Protein AF-A0A7X5R130-F1 (afdb_monomer)

Nearest PDB structures (foldseek):
  6rwe-assembly1_M  TM=1.249E-01  e=2.675E+00  Saccharomyces cerevisiae
  7akk-assembly1_A  TM=1.493E-01  e=5.645E+00  Homo sapiens

Solvent-accessible surface area (backbone atoms only — not comparable to full-atom values): 15366 Å² total; per-residue (Å²): 139,82,87,78,76,82,72,80,80,70,74,75,81,74,79,82,76,80,77,74,44,81,42,83,52,61,77,43,78,38,58,62,88,50,81,68,47,78,49,80,42,75,58,87,45,56,28,32,44,27,39,36,43,40,40,73,78,82,76,80,79,78,80,72,86,48,84,88,71,59,79,87,71,72,93,64,84,78,82,74,92,80,86,84,62,70,86,80,42,87,63,47,64,62,58,53,68,67,64,63,63,98,78,74,86,81,61,73,87,75,43,87,62,48,69,58,55,52,54,66,68,51,61,92,76,76,86,80,58,68,88,76,42,85,60,52,67,59,53,52,55,50,52,57,49,57,62,43,50,70,42,56,82,49,86,41,81,66,52,102,80,69,58,78,67,84,90,70,91,75,83,69,81,55,69,69,59,52,54,60,64,65,77,52,56,77,72,57,58,66,60,46,50,43,80,42,82,78,48,76,58,100,54,32,43,36,38,39,47,22,33,56,86,78,66,46,66,52,81,96,47,79,45,78,46,73,58,79,78,78,130

Secondary structure (DSSP, 8-state):
----------PPPPPPPPPPEEEEEEEEEEPTTPPPEEEEES-TTEEEEEEEEEPPPPPPPP----GGG-----S--PPPP----GGGSTTHHHHHHTSS-SS----GGGSTTHHHHHHHHS-SS----GGGSTTHHHHHHHHHHHHHHHTTTTT-PPPTT-------------HHHHHHHHSS-HHHHHHHEEEEEEEE-SSEEEEEEEETTT-PEEEEEEEEEE-----

Radius of gyration: 82.05 Å; Cα contacts (8 Å, |Δi|>4): 179; chains: 1; bounding box: 132×52×232 Å

Foldseek 3Di:
DDDDDPPPCPDDDDDDDDAADEAEDAEAEAEEPDDKDWDWDDDPNYIYIYIYHYDYDDDDDDDDQDPVNDPDDDPDPPDDDDDDDCVVDPCSVVVVPPPDDPDDDDDPVVDPCSVVVVVVVPPPDDDDDVVNVPCPVVVVVVVVVVVCVVVVVQVFDADPVRDGDHDDDDPDPDPVVVVVVVVDDPVVVVQQWDKDFDDDDPFWTWIFIAGNVPRHTDPPGIDIDGDPPDD

Sequence (231 aa):
MQKEFLVNIKGDKGDKGDANTLRIGAVVTGETGTPASAVISGTAPDQTLSLTLPRGEKGETGAGQKWEEIENLPATFPPLTHTHTVAQVTGLDAALTGKAPAVHSHALSQVNGLDAALAEKAQSIHSHETSQVAGLDAALVALESRQKVWGGLVGGQSDTQGLFTVSHSLKVTPKWVQTALKSQSNETKNQLFRLLVWGQTSTGVTLRLYNTVDGTPVQNNWVEFYLTVGA

Organism: NCBI:txid1640652

pLDDT: mean 70.29, std 19.09, range [34.31, 96.0]

Structure (m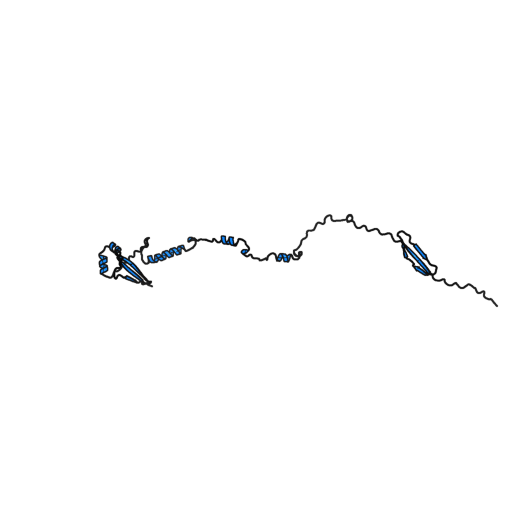mCIF, N/CA/C/O backbone):
data_AF-A0A7X5R130-F1
#
_entry.id   AF-A0A7X5R130-F1
#
loop_
_atom_site.group_PDB
_atom_site.id
_atom_site.type_symbol
_atom_site.label_atom_id
_atom_site.label_alt_id
_atom_site.label_comp_id
_atom_site.label_asym_id
_atom_site.label_entity_id
_atom_site.label_seq_id
_atom_site.pdbx_PDB_ins_code
_atom_site.Cartn_x
_atom_site.Cartn_y
_atom_site.Cartn_z
_atom_site.occupancy
_atom_site.B_iso_or_equiv
_atom_site.auth_seq_id
_atom_site.auth_comp_id
_atom_site.auth_asym_id
_atom_site.auth_atom_id
_atom_site.pdbx_PDB_model_num
ATOM 1 N N . MET A 1 1 ? -54.317 -33.024 139.423 1.00 53.22 1 MET A N 1
ATOM 2 C CA . MET A 1 1 ? -54.037 -33.525 138.058 1.00 53.22 1 MET A CA 1
ATOM 3 C C . MET A 1 1 ? -55.407 -33.781 137.451 1.00 53.22 1 MET A C 1
ATOM 5 O O . MET A 1 1 ? -56.155 -34.507 138.076 1.00 53.22 1 MET A O 1
ATOM 9 N N . GLN A 1 2 ? -55.872 -33.108 136.404 1.00 48.25 2 GLN A N 1
ATOM 10 C CA . GLN A 1 2 ? -55.306 -33.154 135.061 1.00 48.25 2 GLN A CA 1
ATOM 11 C C . GLN A 1 2 ? -55.599 -31.845 134.304 1.00 48.25 2 GLN A C 1
ATOM 13 O O . GLN A 1 2 ? -56.724 -31.356 134.311 1.00 48.25 2 GLN A O 1
ATOM 18 N N . LYS A 1 3 ? -54.567 -31.269 133.680 1.00 54.00 3 LYS A N 1
ATOM 19 C CA . LYS A 1 3 ? -54.712 -30.274 132.613 1.00 54.00 3 LYS A CA 1
ATOM 20 C C . LYS A 1 3 ? -54.801 -31.074 131.318 1.00 54.00 3 LYS A C 1
ATOM 22 O O . LYS A 1 3 ? -53.761 -31.466 130.796 1.00 54.00 3 LYS A O 1
ATOM 27 N N . GLU A 1 4 ? -56.005 -31.369 130.847 1.00 59.03 4 GLU A N 1
ATOM 28 C CA . GLU A 1 4 ? -56.160 -31.899 129.496 1.00 59.03 4 GLU A CA 1
ATOM 29 C C . GLU A 1 4 ? -56.121 -30.749 128.496 1.00 59.03 4 GLU A C 1
ATOM 31 O O . GLU A 1 4 ? -56.783 -29.718 128.627 1.00 59.03 4 GLU A O 1
ATOM 36 N N . PHE A 1 5 ? -55.219 -30.927 127.545 1.00 58.53 5 PHE A N 1
ATOM 37 C CA . PHE A 1 5 ? -54.887 -30.023 126.470 1.00 58.53 5 PHE A CA 1
ATOM 38 C C . PHE A 1 5 ? -56.123 -29.765 125.602 1.00 58.53 5 PHE A C 1
ATOM 40 O O . PHE A 1 5 ? -56.589 -30.665 124.906 1.00 58.53 5 PHE A O 1
ATOM 47 N N . LEU A 1 6 ? -56.594 -28.517 125.546 1.00 63.84 6 LEU A N 1
ATOM 48 C CA . LEU A 1 6 ? -57.298 -28.044 124.356 1.00 63.84 6 LEU A CA 1
ATOM 49 C C . LEU A 1 6 ? -56.255 -27.992 123.242 1.00 63.84 6 LEU A C 1
ATOM 51 O O . LEU A 1 6 ? -55.520 -27.015 123.095 1.00 63.84 6 LEU A O 1
ATOM 55 N N . VAL A 1 7 ? -56.125 -29.109 122.527 1.00 65.00 7 VAL A N 1
ATOM 56 C CA . VAL A 1 7 ? -55.310 -29.195 121.323 1.00 65.00 7 VAL A CA 1
ATOM 57 C C . VAL A 1 7 ? -55.790 -28.091 120.394 1.00 65.00 7 VAL A C 1
ATOM 59 O O . VAL A 1 7 ? -56.961 -28.011 120.028 1.00 65.00 7 VAL A O 1
ATOM 62 N N . ASN A 1 8 ? -54.862 -27.200 120.075 1.00 62.72 8 ASN A N 1
ATOM 63 C CA . ASN A 1 8 ? -55.013 -26.104 119.143 1.00 62.72 8 ASN A CA 1
ATOM 64 C C . ASN A 1 8 ? -55.299 -26.694 117.749 1.00 62.72 8 ASN A C 1
ATOM 66 O O . ASN A 1 8 ? -54.374 -26.896 116.968 1.00 62.72 8 ASN A O 1
ATOM 70 N N . ILE A 1 9 ? -56.562 -27.027 117.462 1.00 67.31 9 ILE A N 1
ATOM 71 C CA . ILE A 1 9 ? -57.035 -27.630 116.202 1.00 67.31 9 ILE A CA 1
ATOM 72 C C . ILE A 1 9 ? -57.061 -26.603 115.066 1.00 67.31 9 ILE A C 1
ATOM 74 O O . ILE A 1 9 ? -58.065 -26.393 114.388 1.00 67.31 9 ILE A O 1
ATOM 78 N N . LYS A 1 10 ? -55.929 -25.934 114.849 1.00 76.88 10 LYS A N 1
ATOM 79 C CA . LYS A 1 10 ? -55.702 -25.231 113.598 1.00 76.88 10 LYS A CA 1
ATOM 80 C C . LYS A 1 10 ? -55.575 -26.307 112.526 1.00 76.88 10 LYS A C 1
ATOM 82 O O . LYS A 1 10 ? -54.640 -27.098 112.584 1.00 76.88 10 LYS A O 1
ATOM 87 N N . GLY A 1 11 ? -56.534 -26.344 111.601 1.00 76.56 11 GLY A N 1
ATOM 88 C CA . GLY A 1 11 ? -56.471 -27.244 110.454 1.00 76.56 11 GLY A CA 1
ATOM 89 C C . GLY A 1 11 ? -55.127 -27.105 109.746 1.00 76.56 11 GLY A C 1
ATOM 90 O O . GLY A 1 11 ? -54.572 -25.998 109.683 1.00 76.56 11 GLY A O 1
ATOM 91 N N . ASP A 1 12 ? -54.601 -28.227 109.260 1.00 81.81 12 ASP A N 1
ATOM 92 C CA . ASP A 1 12 ? -53.355 -28.240 108.508 1.00 81.81 12 ASP A CA 1
ATOM 93 C C . ASP A 1 12 ? -53.427 -27.223 107.367 1.00 81.81 12 ASP A C 1
ATOM 95 O O . ASP A 1 12 ? -54.491 -26.930 106.808 1.00 81.81 12 ASP A O 1
ATOM 99 N N . LYS A 1 13 ? -52.284 -26.617 107.044 1.00 82.75 13 LYS A N 1
ATOM 100 C CA . LYS A 1 13 ? -52.208 -25.718 105.895 1.00 82.75 13 LYS A CA 1
ATOM 101 C C . LYS A 1 13 ? -52.665 -26.508 104.664 1.0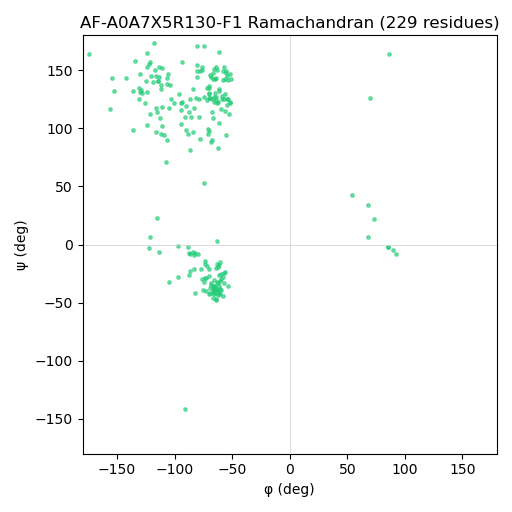0 82.75 13 LYS A C 1
ATOM 103 O O . LYS A 1 13 ? -52.088 -27.551 104.386 1.00 82.75 13 LYS A O 1
ATOM 108 N N . GLY A 1 14 ? -53.663 -25.990 103.944 1.00 81.00 14 GLY A N 1
ATOM 109 C C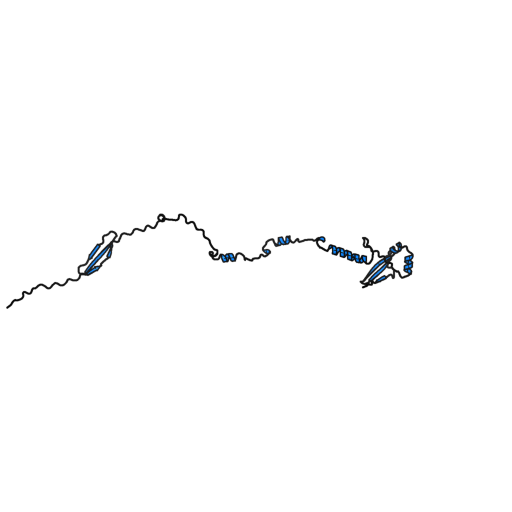A . GLY A 1 14 ? -54.137 -26.619 102.712 1.00 81.00 14 GLY A CA 1
ATOM 110 C C . GLY A 1 14 ? -53.004 -26.831 101.707 1.00 81.00 14 GLY A C 1
ATOM 111 O O . GLY A 1 14 ? -52.040 -26.051 101.680 1.00 81.00 14 GLY A O 1
ATOM 112 N N . ASP A 1 15 ? -53.140 -27.881 100.898 1.00 82.94 15 ASP A N 1
ATOM 113 C CA . ASP A 1 15 ? -52.163 -28.231 99.874 1.00 82.94 15 ASP A CA 1
ATOM 114 C C . ASP A 1 15 ? -51.899 -27.045 98.942 1.00 82.94 15 ASP A C 1
ATOM 116 O O . ASP A 1 15 ? -52.773 -26.224 98.639 1.00 82.94 15 ASP A O 1
ATOM 120 N N . LYS A 1 16 ? -50.649 -26.927 98.496 1.00 83.25 16 LYS A N 1
ATOM 121 C CA . LYS A 1 16 ? -50.283 -25.929 97.495 1.00 83.25 16 LYS A CA 1
ATOM 122 C C . LYS A 1 16 ? -51.045 -26.259 96.207 1.00 83.25 16 LYS A C 1
ATOM 124 O O . LYS A 1 16 ? -50.866 -27.347 95.676 1.00 83.25 16 LYS A O 1
ATOM 129 N N . GLY A 1 17 ? -51.845 -25.314 95.709 1.00 79.31 17 GLY A N 1
ATOM 130 C CA . GLY A 1 17 ? -52.533 -25.470 94.425 1.00 79.31 17 GLY A CA 1
ATOM 131 C C . GLY A 1 17 ? -51.563 -25.733 93.269 1.00 79.31 17 GLY A C 1
ATOM 132 O O . GLY A 1 17 ? -50.399 -25.313 93.323 1.00 79.31 17 GLY A O 1
ATOM 133 N N . ASP A 1 18 ? -52.061 -26.418 92.238 1.00 83.56 18 ASP A N 1
ATOM 134 C CA . ASP A 1 18 ? -51.281 -26.814 91.065 1.00 83.56 18 ASP A CA 1
ATOM 135 C C . ASP A 1 18 ? -50.610 -25.614 90.381 1.00 83.56 18 ASP A C 1
ATOM 137 O O . ASP A 1 18 ? -51.121 -24.489 90.371 1.00 83.56 18 ASP A O 1
ATOM 141 N N . ALA A 1 19 ? -49.431 -25.847 89.802 1.00 86.44 19 ALA A N 1
ATOM 142 C CA . ALA A 1 19 ? -48.702 -24.811 89.081 1.00 86.44 19 ALA A CA 1
ATOM 143 C C . ALA A 1 19 ? -49.417 -24.460 87.766 1.00 86.44 19 ALA A C 1
ATOM 145 O O . ALA A 1 19 ? -49.714 -25.343 86.967 1.00 86.44 19 ALA A O 1
ATOM 146 N N . ASN A 1 20 ? -49.645 -23.167 87.519 1.00 87.69 20 ASN A N 1
ATOM 147 C CA . ASN A 1 20 ? -50.191 -22.705 86.244 1.00 87.69 20 ASN A CA 1
ATOM 148 C C . ASN A 1 20 ? -49.134 -22.821 85.131 1.00 87.69 20 ASN A C 1
ATOM 150 O O . ASN A 1 20 ? -47.989 -22.396 85.298 1.00 87.69 20 ASN A O 1
ATOM 154 N N . THR A 1 21 ? -49.544 -23.346 83.985 1.00 90.06 21 THR A N 1
ATOM 155 C CA . THR A 1 21 ? -48.769 -23.547 82.765 1.00 90.06 21 THR A CA 1
ATOM 156 C C . THR A 1 21 ? -49.365 -22.673 81.665 1.00 90.06 21 THR A C 1
ATOM 158 O O . THR A 1 21 ? -50.487 -22.892 81.213 1.00 90.06 21 THR A O 1
ATOM 161 N N . LEU A 1 22 ? -48.600 -21.680 81.206 1.00 93.06 22 LEU A N 1
ATOM 162 C CA . LEU A 1 22 ? -48.981 -20.827 80.081 1.00 93.06 22 LEU A CA 1
ATOM 163 C C . LEU A 1 22 ? -48.212 -21.245 78.826 1.00 93.06 22 LEU A C 1
ATOM 165 O O . LEU A 1 22 ? -46.981 -21.277 78.823 1.00 93.06 22 LEU A O 1
ATOM 169 N N . ARG A 1 23 ? -48.937 -21.542 77.750 1.00 93.94 23 ARG A N 1
ATOM 170 C CA . ARG A 1 23 ? -48.375 -21.893 76.440 1.00 93.94 23 ARG A CA 1
ATOM 171 C C . ARG A 1 23 ? -48.645 -20.789 75.427 1.00 93.94 23 ARG A C 1
ATOM 173 O O . ARG A 1 23 ? -49.639 -20.071 75.524 1.00 93.94 23 ARG A O 1
ATOM 180 N N . ILE A 1 24 ? -47.765 -20.669 74.438 1.00 95.12 24 ILE A N 1
ATOM 181 C CA . ILE A 1 24 ? -48.008 -19.802 73.284 1.00 95.12 24 ILE A CA 1
ATOM 182 C C . ILE A 1 24 ? -48.957 -20.520 72.326 1.00 95.12 24 ILE A C 1
ATOM 184 O O . ILE A 1 24 ? -48.713 -21.662 71.939 1.00 95.12 24 ILE A O 1
ATOM 188 N N . GLY A 1 25 ? -50.054 -19.843 71.996 1.00 92.81 25 GLY A N 1
ATOM 189 C CA . GLY A 1 25 ? -51.026 -20.253 70.993 1.00 92.81 25 GLY A CA 1
ATOM 190 C C . GLY A 1 25 ? -50.680 -19.700 69.616 1.00 92.81 25 GLY A C 1
ATOM 191 O O . GLY A 1 25 ? -49.516 -19.622 69.228 1.00 92.81 25 GLY A O 1
ATOM 192 N N . ALA A 1 26 ? -51.701 -19.299 68.863 1.00 92.75 26 ALA A N 1
ATOM 193 C CA . ALA A 1 26 ? -51.492 -18.725 67.542 1.00 92.75 26 ALA A CA 1
ATOM 194 C C . ALA A 1 26 ? -50.843 -17.335 67.644 1.00 92.75 26 ALA A C 1
ATOM 196 O O . ALA A 1 26 ? -51.276 -16.494 68.436 1.00 92.75 26 ALA A O 1
ATOM 197 N N . VAL A 1 27 ? -49.835 -17.092 66.806 1.00 94.75 27 VAL A N 1
ATOM 198 C CA . VAL A 1 27 ? -49.287 -15.757 66.550 1.00 94.75 27 VAL A CA 1
ATOM 199 C C . VAL A 1 27 ? -49.621 -15.403 65.110 1.00 94.75 27 VAL A C 1
ATOM 201 O O . VAL A 1 27 ? -49.088 -16.004 64.179 1.00 94.75 27 VAL A O 1
ATOM 204 N N . VAL A 1 28 ? -50.548 -14.465 64.932 1.00 95.25 28 VAL A N 1
ATOM 205 C CA . VAL A 1 28 ? -51.096 -14.101 63.621 1.00 95.25 28 VAL A CA 1
ATOM 206 C C . VAL A 1 28 ? -50.707 -12.670 63.276 1.00 95.25 28 VAL A C 1
ATOM 208 O O . VAL A 1 28 ? -50.715 -11.788 64.133 1.00 95.25 28 VAL A O 1
ATOM 211 N N . THR A 1 29 ? -50.373 -12.420 62.011 1.00 93.56 29 THR A N 1
ATOM 212 C CA . THR A 1 29 ? -50.165 -11.057 61.517 1.00 93.56 29 THR A CA 1
ATOM 213 C C . THR A 1 29 ? -51.506 -10.427 61.138 1.00 93.56 29 THR A C 1
ATOM 215 O O . THR A 1 29 ? -52.181 -10.923 60.239 1.00 93.56 29 THR A O 1
ATOM 218 N N . GLY A 1 30 ? -51.882 -9.345 61.819 1.00 90.19 30 GLY A N 1
ATOM 219 C CA . GLY A 1 30 ? -53.071 -8.545 61.529 1.00 90.19 30 GLY A CA 1
ATOM 220 C C . GLY A 1 30 ? -52.866 -7.559 60.378 1.00 90.19 30 GLY A C 1
ATOM 221 O O . GLY A 1 30 ? -51.746 -7.335 59.907 1.00 90.19 30 GLY A O 1
ATOM 222 N N . GLU A 1 31 ? -53.962 -6.945 59.935 1.00 90.88 31 GLU A N 1
ATOM 223 C CA . GLU A 1 31 ? -53.932 -5.891 58.920 1.00 90.88 31 GLU A CA 1
ATOM 224 C C . GLU A 1 31 ? -53.178 -4.651 59.415 1.00 90.88 31 GLU A C 1
ATOM 226 O O . GLU A 1 31 ? -53.106 -4.368 60.617 1.00 90.88 31 GLU A O 1
ATOM 231 N N . THR A 1 32 ? -52.616 -3.900 58.471 1.00 90.88 32 THR A N 1
ATOM 232 C CA . THR A 1 32 ? -51.921 -2.644 58.753 1.00 90.88 32 THR A CA 1
ATOM 233 C C . THR A 1 32 ? -52.879 -1.634 59.386 1.00 90.88 32 THR A C 1
ATOM 235 O O . THR A 1 32 ? -54.001 -1.462 58.921 1.00 90.88 32 THR A O 1
ATOM 238 N N . GLY A 1 33 ? -52.435 -0.969 60.455 1.00 85.94 33 GLY A N 1
ATOM 239 C CA . GLY A 1 33 ? -53.218 0.056 61.158 1.00 85.94 33 GLY A CA 1
ATOM 240 C C . GLY A 1 33 ? -54.192 -0.474 62.219 1.00 85.94 33 GLY A C 1
ATOM 241 O O . GLY A 1 33 ? -54.819 0.322 62.914 1.00 85.94 33 GLY A O 1
ATOM 242 N N . THR A 1 34 ? -54.304 -1.793 62.397 1.00 92.31 34 THR A N 1
ATOM 243 C CA . THR A 1 34 ? -55.076 -2.382 63.507 1.00 92.31 34 THR A CA 1
ATOM 244 C C . THR A 1 34 ? -54.269 -2.388 64.817 1.00 92.31 34 THR A C 1
ATOM 246 O O . THR A 1 34 ? -53.041 -2.474 64.774 1.00 92.31 34 THR A O 1
ATOM 249 N N . PRO A 1 35 ? -54.900 -2.280 66.003 1.00 91.69 35 PRO A N 1
ATOM 250 C CA . PRO A 1 35 ? -54.186 -2.422 67.270 1.00 91.69 35 PRO A CA 1
ATOM 251 C C . PRO A 1 35 ? -53.732 -3.872 67.487 1.00 91.69 35 PRO A C 1
ATOM 253 O O . PRO A 1 35 ? -54.436 -4.819 67.139 1.00 91.69 35 PRO A O 1
ATOM 256 N N . ALA A 1 36 ? -52.572 -4.052 68.120 1.00 94.44 36 ALA A N 1
ATOM 257 C CA . ALA A 1 36 ? -52.142 -5.371 68.572 1.00 94.44 36 ALA A CA 1
ATOM 258 C C . ALA A 1 36 ? -53.089 -5.909 69.658 1.00 94.44 36 ALA A C 1
ATOM 260 O O . ALA A 1 36 ? -53.534 -5.158 70.527 1.00 94.44 36 ALA A O 1
ATOM 261 N N . SER A 1 37 ? -53.366 -7.215 69.638 1.00 94.12 37 SER A N 1
ATOM 262 C CA . SER A 1 37 ? -54.241 -7.864 70.622 1.00 94.12 37 SER A CA 1
ATOM 263 C C . SER A 1 37 ? -53.608 -9.113 71.220 1.00 94.12 37 SER A C 1
ATOM 265 O O . SER A 1 37 ? -52.924 -9.863 70.523 1.00 94.12 37 SER A O 1
ATOM 267 N N . ALA A 1 38 ? -53.906 -9.374 72.491 1.00 95.12 38 ALA A N 1
ATOM 268 C CA . ALA A 1 38 ? -53.503 -10.573 73.211 1.00 95.12 38 ALA A CA 1
ATOM 269 C C . ALA A 1 38 ? -54.724 -11.194 73.900 1.00 95.12 38 ALA A C 1
ATOM 271 O O . ALA A 1 38 ? -55.476 -10.491 74.575 1.00 95.12 38 ALA A O 1
ATOM 272 N N . VAL A 1 39 ? -54.923 -12.502 73.733 1.00 94.56 39 VAL A N 1
ATOM 273 C CA . VAL A 1 39 ? -56.055 -13.240 74.311 1.00 94.56 39 VAL A CA 1
ATOM 274 C C . VAL A 1 39 ? -55.540 -14.485 75.017 1.00 94.56 39 VAL A C 1
ATOM 276 O O . VAL A 1 39 ? -54.854 -15.308 74.412 1.00 94.56 39 VAL A O 1
ATOM 279 N N . ILE A 1 40 ? -55.891 -14.633 76.294 1.00 92.94 40 ILE A N 1
ATOM 280 C CA . ILE A 1 40 ? -55.646 -15.856 77.062 1.00 92.94 40 ILE A CA 1
ATOM 281 C C . ILE A 1 40 ? -56.918 -16.700 77.031 1.00 92.94 40 ILE A C 1
ATOM 283 O O . ILE A 1 40 ? -58.008 -16.212 77.318 1.00 92.94 40 ILE A O 1
ATOM 287 N N . SER A 1 41 ? -56.763 -17.969 76.677 1.00 91.88 41 SER A N 1
ATOM 288 C CA . SER A 1 41 ? -57.825 -18.974 76.647 1.00 91.88 41 SER A CA 1
ATOM 289 C C . SER A 1 41 ? -57.445 -20.179 77.508 1.00 91.88 41 SER A C 1
ATOM 291 O O . SER A 1 41 ? -56.281 -20.342 77.878 1.00 91.88 41 SER A O 1
ATOM 293 N N . GLY A 1 42 ? -58.426 -21.019 77.831 1.00 89.69 42 GLY A N 1
ATOM 294 C CA . GLY A 1 42 ? -58.248 -22.143 78.750 1.00 89.69 42 GLY A CA 1
ATOM 295 C C . GLY A 1 42 ? -58.430 -21.754 80.219 1.00 89.69 42 GLY A C 1
ATOM 296 O O . GLY A 1 42 ? -58.435 -20.579 80.596 1.00 89.69 42 GLY A O 1
ATOM 297 N N . THR A 1 43 ? -58.614 -22.767 81.055 1.00 86.62 43 THR A N 1
ATOM 298 C CA . THR A 1 43 ? -58.754 -22.638 82.508 1.00 86.62 43 THR A CA 1
ATOM 299 C C . THR A 1 43 ? -57.479 -23.113 83.184 1.00 86.62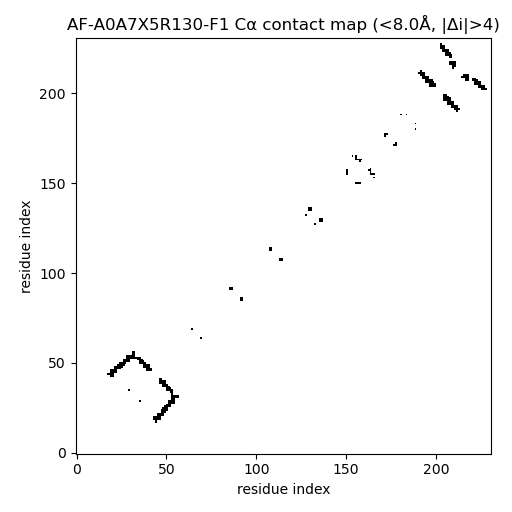 43 THR A C 1
ATOM 301 O O . THR A 1 43 ? -56.837 -24.041 82.699 1.00 86.62 43 THR A O 1
ATOM 304 N N . ALA A 1 44 ? -57.119 -22.508 84.317 1.00 85.94 44 ALA A N 1
ATOM 305 C CA . ALA A 1 44 ? -55.989 -22.988 85.107 1.00 85.94 44 ALA A CA 1
ATOM 306 C C . ALA A 1 44 ? -56.145 -24.496 85.427 1.00 85.94 44 ALA A C 1
ATOM 308 O O . ALA A 1 44 ? -57.268 -24.934 85.696 1.00 85.94 44 ALA A O 1
ATOM 309 N N . PRO A 1 45 ? -55.052 -25.280 85.406 1.00 88.00 45 PRO A N 1
ATOM 310 C CA . PRO A 1 45 ? -53.667 -24.834 85.259 1.00 88.00 45 PRO A CA 1
ATOM 311 C C . PRO A 1 45 ? -53.162 -24.719 83.812 1.00 88.00 45 PRO A C 1
ATOM 313 O O . PRO A 1 45 ? -52.028 -24.307 83.641 1.00 88.00 45 PRO A O 1
ATOM 316 N N . ASP A 1 46 ? -53.924 -25.052 82.769 1.00 90.38 46 ASP A N 1
ATOM 317 C CA . ASP A 1 46 ? -53.412 -25.051 81.389 1.00 90.38 46 ASP A CA 1
ATOM 318 C C . ASP A 1 46 ? -54.041 -23.931 80.558 1.00 90.38 46 ASP A C 1
ATOM 320 O O . ASP A 1 46 ? -55.172 -24.021 80.074 1.00 90.38 46 ASP A O 1
ATOM 324 N N . GLN A 1 47 ? -53.283 -22.854 80.366 1.00 94.44 47 GLN A N 1
ATOM 325 C CA . GLN A 1 47 ? -53.737 -21.664 79.652 1.00 94.44 47 GLN A CA 1
ATOM 326 C C . GLN A 1 47 ? -52.915 -21.422 78.387 1.00 94.44 47 GLN A C 1
ATOM 328 O O . GLN A 1 47 ? -51.730 -21.745 78.307 1.00 94.44 47 GLN A O 1
ATOM 333 N N . THR A 1 48 ? -53.542 -20.817 77.382 1.00 94.62 48 THR A N 1
ATOM 334 C CA . THR A 1 48 ? -52.915 -20.515 76.092 1.00 94.62 48 THR A CA 1
ATOM 335 C C . THR A 1 48 ? -53.054 -19.037 75.760 1.00 94.62 48 THR A C 1
ATOM 337 O O . THR A 1 48 ? -54.170 -18.533 75.638 1.00 94.62 48 THR A O 1
ATOM 340 N N . LEU A 1 49 ? -51.923 -18.356 75.569 1.00 94.94 49 LEU A N 1
ATOM 341 C CA . LEU A 1 49 ? -51.836 -16.963 75.138 1.00 94.94 49 LEU A CA 1
ATOM 342 C C . LEU A 1 49 ? -51.672 -16.894 73.615 1.00 94.94 49 LEU A C 1
ATOM 344 O O . LEU A 1 49 ? -50.649 -17.321 73.085 1.00 94.94 49 LEU A O 1
ATOM 348 N N . SER A 1 50 ? -52.656 -16.329 72.919 1.00 95.75 50 SER A N 1
ATOM 349 C CA . SER A 1 50 ? -52.590 -16.052 71.477 1.00 95.75 50 SER A CA 1
ATOM 350 C C . SER A 1 50 ? -52.424 -14.554 71.221 1.00 95.75 50 SER A C 1
ATOM 352 O O . SER A 1 50 ? -52.987 -13.735 71.951 1.00 95.75 50 SER A O 1
ATOM 354 N N . LEU A 1 51 ? -51.648 -14.198 70.195 1.00 96.00 51 LEU A N 1
ATOM 355 C CA . LEU A 1 51 ? -51.325 -12.816 69.842 1.00 96.00 51 LEU A CA 1
ATOM 356 C C . LEU A 1 51 ? -51.696 -12.522 68.387 1.00 96.00 51 LEU A C 1
ATOM 358 O O . LEU A 1 51 ? -51.411 -13.316 67.490 1.00 96.00 51 LEU A O 1
ATOM 362 N N . THR A 1 52 ? -52.230 -11.327 68.152 1.00 95.31 52 THR A N 1
ATOM 363 C CA . THR A 1 52 ? -52.380 -10.752 66.811 1.00 95.31 52 THR A CA 1
ATOM 364 C C . THR A 1 52 ? -51.525 -9.497 66.732 1.00 95.31 52 THR A C 1
ATOM 366 O O . THR A 1 52 ? -51.749 -8.546 67.484 1.00 95.31 52 THR A O 1
ATOM 369 N N . LEU A 1 53 ? -50.533 -9.501 65.841 1.00 95.88 53 LEU A N 1
ATOM 370 C CA . LEU A 1 53 ? -49.583 -8.404 65.655 1.00 95.88 53 LEU A CA 1
ATOM 371 C C . LEU A 1 53 ? -49.832 -7.731 64.297 1.00 95.88 53 LEU A C 1
ATOM 373 O O . LEU A 1 53 ? -49.696 -8.406 63.278 1.00 95.88 53 LEU A O 1
ATOM 377 N N . PRO A 1 54 ? -50.196 -6.442 64.230 1.00 94.50 54 PRO A N 1
ATOM 378 C CA . PRO A 1 54 ? -50.451 -5.764 62.961 1.00 94.50 54 PRO A CA 1
ATOM 379 C C . PRO A 1 54 ? -49.184 -5.677 62.108 1.00 94.50 54 PRO A C 1
ATOM 381 O O . PRO A 1 54 ? -48.081 -5.466 62.619 1.00 94.50 54 PRO A O 1
ATOM 384 N N . ARG A 1 55 ? -49.334 -5.807 60.787 1.00 93.06 55 ARG A N 1
ATOM 385 C CA . ARG A 1 55 ? -48.245 -5.511 59.849 1.00 93.06 55 ARG A CA 1
ATOM 386 C C . ARG A 1 55 ? -47.947 -4.005 59.851 1.00 93.06 55 ARG A C 1
ATOM 388 O O . ARG A 1 55 ? -48.864 -3.191 59.916 1.00 93.06 55 ARG A O 1
ATOM 395 N N . GLY A 1 56 ? -46.675 -3.632 59.714 1.00 89.50 56 GLY A N 1
ATOM 396 C CA . GLY A 1 56 ? -46.294 -2.240 59.448 1.00 89.50 56 GLY A CA 1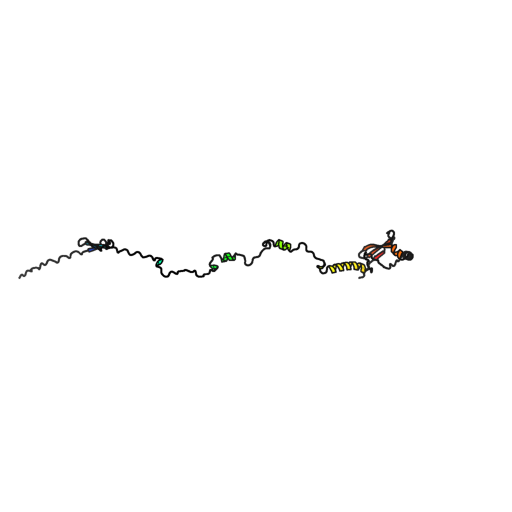
ATOM 397 C C . GLY A 1 56 ? -46.861 -1.715 58.123 1.00 89.50 56 GLY A C 1
ATOM 398 O O . GLY A 1 56 ? -47.328 -2.487 57.277 1.00 89.50 56 GLY A O 1
ATOM 399 N N . GLU A 1 57 ? -46.824 -0.398 57.933 1.00 87.69 57 GLU A N 1
ATOM 400 C CA . GLU A 1 57 ? -47.123 0.201 56.631 1.00 87.69 57 GLU A CA 1
ATOM 401 C C . GLU A 1 57 ? -46.096 -0.243 55.583 1.00 87.69 57 GLU A C 1
ATOM 403 O O . GLU A 1 57 ? -44.939 -0.546 55.892 1.00 87.69 57 GLU A O 1
ATOM 408 N N . LYS A 1 58 ? -46.529 -0.323 54.321 1.00 87.19 58 LYS A N 1
ATOM 409 C CA . LYS A 1 58 ? -45.612 -0.585 53.212 1.00 87.19 58 LYS A CA 1
ATOM 410 C C . LYS A 1 58 ? -44.648 0.599 53.111 1.00 87.19 58 LYS A C 1
ATOM 412 O O . LYS A 1 58 ? -45.099 1.736 53.041 1.00 87.19 58 LYS A O 1
ATOM 417 N N . GLY A 1 59 ? -43.345 0.325 53.051 1.00 82.38 59 GLY A N 1
ATOM 418 C CA . GLY A 1 59 ? -42.354 1.366 52.783 1.00 82.38 59 GLY A CA 1
ATOM 419 C C . GLY A 1 59 ? -42.622 2.077 51.452 1.00 82.38 59 GLY A C 1
ATOM 420 O O . GLY A 1 59 ? -43.152 1.474 50.509 1.00 82.38 59 GLY A O 1
ATOM 421 N N . GLU A 1 60 ? -42.250 3.353 51.375 1.00 83.50 60 GLU A N 1
ATOM 422 C CA . GLU A 1 60 ? -42.313 4.109 50.126 1.00 83.50 60 GLU A CA 1
ATOM 423 C C . GLU A 1 60 ? -41.510 3.389 49.034 1.00 83.50 60 GLU A C 1
ATOM 425 O O . GLU A 1 60 ? -40.467 2.778 49.283 1.00 83.50 60 GLU A O 1
ATOM 430 N N . THR A 1 61 ? -42.018 3.416 47.803 1.00 79.50 61 THR A N 1
ATOM 431 C CA . THR A 1 61 ? -41.253 2.890 46.667 1.00 79.50 61 THR A CA 1
ATOM 432 C C . THR A 1 61 ? -40.086 3.836 46.430 1.00 79.50 61 THR A C 1
ATOM 434 O O . THR A 1 61 ? -40.312 5.035 46.284 1.00 79.50 61 THR A O 1
ATOM 437 N N . GLY A 1 62 ? -38.855 3.315 46.401 1.00 74.44 62 GLY A N 1
ATOM 438 C CA . GLY A 1 62 ? -37.679 4.136 46.125 1.00 74.44 62 GLY A CA 1
ATOM 439 C C . GLY A 1 62 ? -37.872 4.906 44.821 1.00 74.44 62 GLY A C 1
ATOM 440 O O . GLY A 1 62 ? -38.182 4.304 43.791 1.00 74.44 62 GLY A O 1
ATOM 441 N N . ALA A 1 63 ? -37.723 6.230 44.874 1.00 71.75 63 ALA A N 1
ATOM 442 C CA . ALA A 1 63 ? -37.671 7.052 43.679 1.00 71.75 63 ALA A CA 1
ATOM 443 C C . ALA A 1 63 ? -36.449 6.595 42.874 1.00 71.75 63 ALA A C 1
ATOM 445 O O . ALA A 1 63 ? -35.310 6.818 43.281 1.00 71.75 63 ALA A O 1
ATOM 446 N N . GLY A 1 64 ? -36.667 5.855 41.786 1.00 71.75 64 GLY A N 1
ATOM 447 C CA . GLY A 1 64 ? -35.590 5.561 40.847 1.00 71.75 64 GLY A CA 1
ATOM 448 C C . GLY A 1 64 ? -35.001 6.888 40.386 1.00 71.75 64 GLY A C 1
ATOM 449 O O . GLY A 1 64 ? -35.768 7.773 40.013 1.00 71.75 64 GLY A O 1
ATOM 450 N N . GLN A 1 65 ? -33.676 7.033 40.461 1.00 75.69 65 GLN A N 1
ATOM 451 C CA . GLN A 1 65 ? -33.002 8.268 40.064 1.00 75.69 65 GLN A CA 1
ATOM 452 C C . GLN A 1 65 ? -33.382 8.586 38.624 1.00 75.69 65 GLN A C 1
ATOM 454 O O . GLN A 1 65 ? -33.082 7.810 37.709 1.00 75.69 65 GLN A O 1
ATOM 459 N N . LYS A 1 66 ? -34.093 9.692 38.427 1.00 81.12 66 LYS A N 1
ATOM 460 C CA . LYS A 1 66 ? -34.447 10.120 37.082 1.00 81.12 66 LYS A CA 1
ATOM 461 C C . LYS A 1 66 ? -33.223 10.736 36.418 1.00 81.12 66 LYS A C 1
ATOM 463 O O . LYS A 1 66 ? -32.364 11.300 37.091 1.00 81.12 66 LYS A O 1
ATOM 468 N N . TRP A 1 67 ? -33.127 10.633 35.094 1.00 77.12 67 TRP A N 1
ATOM 469 C CA . TRP A 1 67 ? -31.985 11.188 34.357 1.00 77.12 67 TRP A CA 1
ATOM 470 C C . TRP A 1 67 ? -31.836 12.702 34.593 1.00 77.12 67 TRP A C 1
ATOM 472 O O . TRP A 1 67 ? -30.728 13.225 34.581 1.00 77.12 67 TRP A O 1
ATOM 482 N N . GLU A 1 68 ? -32.944 13.388 34.887 1.00 80.19 68 GLU A N 1
ATOM 483 C CA . GLU A 1 68 ? -32.998 14.813 35.214 1.00 80.19 68 GLU A CA 1
ATOM 484 C C . GLU A 1 68 ? -32.470 15.161 36.621 1.00 80.19 68 GLU A C 1
ATOM 486 O O . GLU A 1 68 ? -32.219 16.329 36.901 1.00 80.19 68 GLU A O 1
ATOM 491 N N . GLU A 1 69 ? -32.299 14.175 37.506 1.00 83.62 69 GLU A N 1
ATOM 492 C CA . GLU A 1 69 ? -31.836 14.345 38.896 1.00 83.62 69 GLU A CA 1
ATOM 493 C C . GLU A 1 69 ? -30.329 14.079 39.046 1.00 83.62 69 GLU A C 1
ATOM 495 O O . GLU A 1 69 ? -29.771 14.190 40.139 1.00 83.62 69 GLU A O 1
ATOM 500 N N . ILE A 1 70 ? -29.653 13.708 37.956 1.00 81.81 70 ILE A N 1
ATOM 501 C CA . ILE A 1 70 ? -28.212 13.479 37.956 1.00 81.81 70 ILE A CA 1
ATOM 502 C C . ILE A 1 70 ? -27.521 14.826 37.733 1.00 81.81 70 ILE A C 1
ATOM 504 O O . ILE A 1 70 ? -27.566 15.414 36.654 1.00 81.81 70 ILE A O 1
ATOM 508 N N . GLU A 1 71 ? -26.876 15.336 38.775 1.00 83.75 71 GLU A N 1
ATOM 509 C CA . GLU A 1 71 ? -26.085 16.563 38.697 1.00 83.75 71 GLU A CA 1
ATOM 510 C C . GLU A 1 71 ? -24.689 16.286 38.101 1.00 83.75 71 GLU A C 1
ATOM 512 O O . GLU A 1 71 ? -24.147 15.187 38.222 1.00 83.75 71 GLU A O 1
ATOM 517 N N . ASN A 1 72 ? -24.071 17.304 37.486 1.00 84.19 72 ASN A N 1
ATOM 518 C CA . ASN A 1 72 ? -22.727 17.255 36.880 1.00 84.19 72 ASN A CA 1
ATOM 519 C C . ASN A 1 72 ? -22.573 16.374 35.624 1.00 84.19 72 ASN A C 1
ATOM 521 O O . ASN A 1 72 ? -21.499 15.814 35.386 1.00 84.19 72 ASN A O 1
ATOM 525 N N . LEU A 1 73 ? -23.599 16.286 34.771 1.00 82.12 73 LEU A N 1
ATOM 526 C CA . LEU A 1 73 ? -23.437 15.659 33.456 1.00 82.12 73 LEU A CA 1
ATOM 527 C C . LEU A 1 73 ? -22.479 16.486 32.586 1.00 82.12 73 LEU A C 1
ATOM 529 O O . LEU A 1 73 ? -22.757 17.660 32.320 1.00 82.12 73 LEU A O 1
ATOM 533 N N . PRO A 1 74 ? -21.376 15.903 32.087 1.00 83.44 74 PRO A N 1
ATOM 534 C CA . PRO A 1 74 ? -20.557 16.589 31.104 1.00 83.44 74 PRO A CA 1
ATOM 535 C C . PRO A 1 74 ? -21.393 16.828 29.838 1.00 83.44 74 PRO A C 1
ATOM 537 O O . PRO A 1 74 ? -21.922 15.898 29.233 1.00 83.44 74 PRO A O 1
ATOM 540 N N . ALA A 1 75 ? -21.512 18.096 29.434 1.00 80.88 75 ALA A N 1
ATOM 541 C CA . ALA A 1 75 ? -22.323 18.512 28.283 1.00 80.88 75 ALA A CA 1
ATOM 542 C C . ALA A 1 75 ? -21.811 17.945 26.947 1.00 80.88 75 ALA A C 1
ATOM 544 O O . ALA A 1 75 ? -22.539 17.894 25.959 1.00 80.88 75 ALA A O 1
ATOM 545 N N . THR A 1 76 ? -20.544 17.528 26.914 1.00 80.44 76 THR A N 1
ATOM 546 C CA . THR A 1 76 ? -19.925 16.866 25.771 1.00 80.44 76 THR A CA 1
ATOM 547 C C . THR A 1 76 ? -18.984 15.782 26.273 1.00 80.44 76 THR A C 1
ATOM 549 O O . THR A 1 76 ? -18.289 15.961 27.273 1.00 80.44 76 THR A O 1
ATOM 552 N N . PHE A 1 77 ? -18.932 14.675 25.542 1.00 79.44 77 PHE A N 1
ATOM 553 C CA . PHE A 1 77 ? -17.891 13.662 25.674 1.00 79.44 77 PHE A CA 1
ATOM 554 C C . PHE A 1 77 ? -16.979 13.765 24.445 1.00 79.44 77 PHE A C 1
ATOM 556 O O . PHE A 1 77 ? -17.085 12.934 23.540 1.00 79.44 77 PHE A O 1
ATOM 563 N N . PRO A 1 78 ? -16.154 14.825 24.327 1.00 80.38 78 PRO A N 1
ATOM 564 C CA . PRO A 1 78 ? -15.290 14.981 23.171 1.00 80.38 78 PRO A CA 1
ATOM 565 C C . PRO A 1 78 ? -14.286 13.818 23.159 1.00 80.38 78 PRO A C 1
ATOM 567 O O . PRO A 1 78 ? -13.600 13.597 24.162 1.00 80.38 78 PRO A O 1
ATOM 570 N N . PRO A 1 79 ? -14.205 13.040 22.066 1.00 81.75 79 PRO A N 1
ATOM 571 C CA . PRO A 1 79 ? -13.266 11.935 21.993 1.00 81.75 79 PRO A CA 1
ATOM 572 C C . PRO A 1 79 ? -11.841 12.486 22.051 1.00 81.75 79 PRO A C 1
ATOM 574 O O . PRO A 1 79 ? -11.470 13.368 21.276 1.00 81.75 79 PRO A O 1
ATOM 577 N N . LEU A 1 80 ? -11.038 11.966 22.978 1.00 87.44 80 LEU A N 1
ATOM 578 C CA . LEU A 1 80 ? -9.614 12.273 23.033 1.00 87.44 80 LEU A CA 1
ATOM 579 C C . LEU A 1 80 ? -8.910 11.698 21.801 1.00 87.44 80 LEU A C 1
ATOM 581 O O . LEU A 1 80 ? -9.264 10.628 21.292 1.00 87.44 80 LEU A O 1
ATOM 585 N N . THR A 1 81 ? -7.873 12.397 21.348 1.00 84.94 81 THR A N 1
ATOM 586 C CA . THR A 1 81 ? -6.981 11.891 20.308 1.00 84.94 81 THR A CA 1
ATOM 587 C C . THR A 1 81 ? -6.351 10.587 20.786 1.00 84.94 81 THR A C 1
ATOM 589 O O . THR A 1 81 ? -5.733 10.545 21.850 1.00 84.94 81 THR A O 1
ATOM 592 N N . HIS A 1 82 ? -6.490 9.524 20.001 1.00 91.00 82 HIS A N 1
ATOM 593 C CA . HIS A 1 82 ? -5.855 8.239 20.270 1.00 91.00 82 HIS A CA 1
ATOM 594 C C . HIS A 1 82 ? -5.223 7.691 18.993 1.00 91.00 82 HIS A C 1
ATOM 596 O O . HIS A 1 82 ? -5.590 8.081 17.882 1.00 91.00 82 HIS A O 1
ATOM 602 N N . THR A 1 83 ? -4.250 6.802 19.159 1.00 90.56 83 THR A N 1
ATOM 603 C CA . THR A 1 83 ? -3.506 6.184 18.061 1.00 90.56 83 THR A CA 1
ATOM 604 C C . THR A 1 83 ? -3.636 4.672 18.115 1.00 90.56 83 THR A C 1
ATOM 606 O O . THR A 1 83 ? -3.876 4.100 19.181 1.00 90.56 83 THR A O 1
ATOM 609 N N . HIS A 1 84 ? -3.459 4.040 16.951 1.00 90.62 84 HIS A N 1
ATOM 610 C CA . HIS A 1 84 ? -3.328 2.594 16.851 1.00 90.62 84 HIS A CA 1
ATOM 611 C C . HIS A 1 84 ? -1.971 2.207 16.267 1.00 90.62 84 HIS A C 1
ATOM 613 O O . HIS A 1 84 ? -1.484 2.846 15.334 1.00 90.62 84 HIS A O 1
ATOM 619 N N . THR A 1 85 ? -1.358 1.163 16.812 1.00 94.06 85 THR A N 1
ATOM 620 C CA . THR A 1 85 ? -0.175 0.512 16.250 1.00 94.06 85 THR A CA 1
ATOM 621 C C . THR A 1 85 ? -0.603 -0.660 15.366 1.00 94.06 85 THR A C 1
ATOM 623 O O . THR A 1 85 ? -1.685 -1.221 15.533 1.00 94.06 85 THR A O 1
ATOM 626 N N . VAL A 1 86 ? 0.256 -1.069 14.427 1.00 91.75 86 VAL A N 1
ATOM 627 C CA . VAL A 1 86 ? -0.016 -2.212 13.529 1.00 91.75 86 VAL A CA 1
ATOM 628 C C . VAL A 1 86 ? -0.307 -3.499 14.318 1.00 91.75 86 VAL A C 1
ATOM 630 O O . VAL A 1 86 ? -1.184 -4.269 13.934 1.00 91.75 86 VAL A O 1
ATOM 633 N N . ALA A 1 87 ? 0.329 -3.667 15.483 1.00 90.62 87 ALA A N 1
ATOM 634 C CA . ALA A 1 87 ? 0.146 -4.814 16.373 1.00 90.62 87 ALA A CA 1
ATOM 635 C C . ALA A 1 87 ? -1.286 -4.967 16.922 1.00 90.62 87 ALA A C 1
ATOM 637 O O . ALA A 1 87 ? -1.655 -6.049 17.374 1.00 90.62 87 ALA A O 1
ATOM 638 N N . GLN A 1 88 ? -2.103 -3.908 16.896 1.00 95.69 88 GLN A N 1
ATOM 639 C CA . GLN A 1 88 ? -3.496 -3.966 17.352 1.00 95.69 88 GLN A CA 1
ATOM 640 C C . GLN A 1 88 ? -4.447 -4.571 16.315 1.00 95.69 88 GLN A C 1
ATOM 642 O O . GLN A 1 88 ? -5.602 -4.848 16.635 1.00 95.69 88 GLN A O 1
ATOM 647 N N . VAL A 1 89 ? -3.977 -4.809 15.089 1.00 94.19 89 VAL A N 1
ATOM 648 C CA . VAL A 1 89 ? -4.756 -5.463 14.040 1.00 94.19 89 VAL A CA 1
ATOM 649 C C . VAL A 1 89 ? -4.149 -6.833 13.764 1.00 94.19 89 VAL A C 1
ATOM 651 O O . VAL A 1 89 ? -3.210 -6.979 12.980 1.00 94.19 89 VAL A O 1
ATOM 654 N N . THR A 1 90 ? -4.701 -7.861 14.413 1.00 93.69 90 THR A N 1
ATOM 655 C CA . THR A 1 90 ? -4.280 -9.255 14.223 1.00 93.69 90 THR A CA 1
ATOM 656 C C . THR A 1 90 ? -4.273 -9.618 12.738 1.00 93.69 90 THR A C 1
ATOM 658 O O . THR A 1 90 ? -5.295 -9.536 12.061 1.00 93.69 90 THR A O 1
ATOM 661 N N . GLY A 1 91 ? -3.111 -10.036 12.232 1.00 90.88 91 GLY A N 1
ATOM 662 C CA . GLY A 1 91 ? -2.930 -10.449 10.839 1.00 90.88 91 GLY A CA 1
ATOM 663 C C . GLY A 1 91 ? -2.540 -9.332 9.865 1.00 90.88 91 GLY A C 1
ATOM 664 O O . GLY A 1 91 ? -2.228 -9.645 8.717 1.00 90.88 91 GLY A O 1
ATOM 665 N N . LEU A 1 92 ? -2.485 -8.063 10.291 1.00 92.19 92 LEU A N 1
ATOM 666 C CA . LEU A 1 92 ? -2.065 -6.955 9.425 1.00 92.19 92 LEU A CA 1
ATOM 667 C C . LEU A 1 92 ? -0.589 -7.066 9.021 1.00 92.19 92 LEU A C 1
ATOM 669 O O . LEU A 1 92 ? -0.281 -6.916 7.841 1.00 92.19 92 LEU A O 1
ATOM 673 N N . ASP A 1 93 ? 0.305 -7.423 9.948 1.00 90.44 93 ASP A N 1
ATOM 674 C CA . ASP A 1 93 ? 1.723 -7.660 9.635 1.00 90.44 93 ASP A CA 1
ATOM 675 C C . ASP A 1 93 ? 1.899 -8.755 8.574 1.00 90.44 93 ASP A C 1
ATOM 677 O O . ASP A 1 93 ? 2.637 -8.583 7.603 1.00 90.44 93 ASP A O 1
ATOM 681 N N . ALA A 1 94 ? 1.162 -9.862 8.699 1.00 87.88 94 ALA A N 1
ATOM 682 C CA . ALA A 1 94 ? 1.207 -10.960 7.734 1.00 87.88 94 ALA A CA 1
ATOM 683 C C . ALA A 1 94 ? 0.637 -10.543 6.369 1.00 87.88 94 ALA A C 1
ATOM 685 O O . ALA A 1 94 ? 1.218 -10.851 5.327 1.00 87.88 94 ALA A O 1
ATOM 686 N N . ALA A 1 95 ? -0.474 -9.799 6.371 1.00 87.81 95 ALA A N 1
ATOM 687 C CA . ALA A 1 95 ? -1.090 -9.281 5.157 1.00 87.81 95 ALA A CA 1
ATOM 688 C C . ALA A 1 95 ? -0.168 -8.304 4.413 1.00 87.81 95 ALA A C 1
ATOM 690 O O . ALA A 1 95 ? -0.121 -8.342 3.185 1.00 87.81 95 ALA A O 1
ATOM 691 N N . LEU A 1 96 ? 0.576 -7.460 5.135 1.00 86.69 96 LEU A N 1
ATOM 692 C CA . LEU A 1 96 ? 1.530 -6.507 4.562 1.00 86.69 96 LEU A CA 1
ATOM 693 C C . LEU A 1 96 ? 2.816 -7.186 4.082 1.00 86.69 96 LEU A C 1
ATOM 695 O O . LEU A 1 96 ? 3.299 -6.861 3.003 1.00 86.69 96 LEU A O 1
ATOM 699 N N . THR A 1 97 ? 3.324 -8.179 4.814 1.00 82.81 97 THR A N 1
ATOM 700 C CA . THR A 1 97 ? 4.537 -8.932 4.434 1.00 82.81 97 THR A CA 1
ATOM 701 C C . THR A 1 97 ? 4.386 -9.646 3.079 1.00 82.81 97 THR A C 1
ATOM 703 O O . THR A 1 97 ? 5.370 -9.869 2.379 1.00 82.81 97 THR A O 1
ATOM 706 N N . GLY A 1 98 ? 3.154 -9.968 2.665 1.00 75.81 98 GLY A N 1
ATOM 707 C CA . GLY A 1 98 ? 2.861 -10.577 1.361 1.00 75.81 98 GLY A CA 1
ATOM 708 C C . GLY A 1 98 ? 2.637 -9.591 0.205 1.00 75.81 98 GLY A C 1
ATOM 709 O O . GLY A 1 98 ? 2.505 -10.017 -0.945 1.00 75.81 98 GLY A O 1
ATOM 710 N N . LYS A 1 99 ? 2.567 -8.279 0.466 1.00 77.88 99 LYS A N 1
ATOM 711 C CA . LYS A 1 99 ? 2.325 -7.253 -0.561 1.00 77.88 99 LYS A CA 1
ATOM 712 C C . LYS A 1 99 ? 3.654 -6.840 -1.198 1.00 77.88 99 LYS A C 1
ATOM 714 O O . LYS A 1 99 ? 4.208 -5.800 -0.877 1.00 77.88 99 LYS A O 1
ATOM 719 N N . ALA A 1 100 ? 4.090 -7.674 -2.143 1.00 70.31 100 ALA A N 1
ATOM 720 C CA . ALA A 1 100 ? 5.299 -7.557 -2.962 1.00 70.31 100 ALA A CA 1
ATOM 721 C C . ALA A 1 100 ? 6.632 -7.755 -2.195 1.00 70.31 100 ALA A C 1
ATOM 723 O O . ALA A 1 100 ? 6.902 -7.061 -1.218 1.00 70.31 100 ALA A O 1
ATOM 724 N N . PRO A 1 101 ? 7.508 -8.677 -2.645 1.00 75.75 101 PRO A N 1
ATOM 725 C CA . PRO A 1 101 ? 8.847 -8.829 -2.082 1.00 75.75 101 PRO A CA 1
ATOM 726 C C . PRO A 1 101 ? 9.660 -7.530 -2.187 1.00 75.75 101 PRO A C 1
ATOM 728 O O . PRO A 1 101 ? 9.641 -6.869 -3.230 1.00 75.75 101 PRO A O 1
ATOM 731 N N . ALA A 1 102 ? 10.448 -7.219 -1.148 1.00 72.50 102 ALA A N 1
ATOM 732 C CA . ALA A 1 102 ? 11.395 -6.094 -1.150 1.00 72.50 102 ALA A CA 1
ATOM 733 C C . ALA A 1 102 ? 12.403 -6.163 -2.314 1.00 72.50 102 ALA A C 1
ATOM 735 O O . ALA A 1 102 ? 12.924 -5.141 -2.750 1.00 72.50 102 ALA A O 1
ATOM 736 N N . VAL A 1 103 ? 12.642 -7.367 -2.841 1.00 69.12 103 VAL A N 1
ATOM 737 C CA . VAL A 1 103 ? 13.382 -7.593 -4.080 1.00 69.12 103 VAL A CA 1
ATOM 738 C C . VAL A 1 103 ? 12.485 -8.390 -5.018 1.00 69.12 103 VAL A C 1
ATOM 740 O O . VAL A 1 103 ? 12.303 -9.593 -4.841 1.00 69.12 103 VAL A O 1
ATOM 743 N N . HIS A 1 104 ? 11.899 -7.717 -6.002 1.00 85.44 104 HIS A N 1
ATOM 744 C CA . HIS A 1 104 ? 11.190 -8.354 -7.107 1.00 85.44 104 HIS A CA 1
ATOM 745 C C . HIS A 1 104 ? 11.794 -7.892 -8.432 1.00 85.44 104 HIS A C 1
ATOM 747 O O . HIS A 1 104 ? 12.376 -6.811 -8.526 1.00 85.44 104 HIS A O 1
ATOM 753 N N . SER A 1 105 ? 11.681 -8.739 -9.450 1.00 82.06 105 SER A N 1
ATOM 754 C CA . SER A 1 105 ? 12.130 -8.456 -10.808 1.00 82.06 105 SER A CA 1
ATOM 755 C C . SER A 1 105 ? 10.962 -8.561 -11.777 1.00 82.06 105 SER A C 1
ATOM 757 O O . SER A 1 105 ? 9.971 -9.246 -11.508 1.00 82.06 105 SER A O 1
ATOM 759 N N . HIS A 1 106 ? 11.104 -7.884 -12.914 1.00 84.25 106 HIS A N 1
ATOM 760 C CA . HIS A 1 106 ? 10.168 -7.992 -14.016 1.00 84.25 106 HIS A CA 1
ATOM 761 C C . HIS A 1 106 ? 10.814 -8.678 -15.214 1.00 84.25 106 HIS A C 1
ATOM 763 O O . HIS A 1 106 ? 11.958 -8.387 -15.566 1.00 84.25 106 HIS A O 1
ATOM 769 N N . ALA A 1 107 ? 10.075 -9.584 -15.849 1.00 87.62 107 ALA A N 1
ATOM 770 C CA . ALA A 1 107 ? 10.439 -10.079 -17.171 1.00 87.62 107 ALA A CA 1
ATOM 771 C C . ALA A 1 107 ? 10.056 -9.031 -18.229 1.00 87.62 107 ALA A C 1
ATOM 773 O O . ALA A 1 107 ? 9.064 -8.325 -18.057 1.00 87.62 107 ALA A O 1
ATOM 774 N N . LEU A 1 108 ? 10.793 -8.958 -19.343 1.00 82.31 108 LEU A N 1
ATOM 775 C CA . LEU A 1 108 ? 10.500 -8.022 -20.445 1.00 82.31 108 LEU A CA 1
ATOM 776 C C . LEU A 1 108 ? 9.055 -8.149 -20.955 1.00 82.31 108 LEU A C 1
ATOM 778 O O . LEU A 1 108 ? 8.408 -7.143 -21.228 1.00 82.31 108 LEU A O 1
ATOM 782 N N . SER A 1 109 ? 8.513 -9.372 -20.962 1.00 84.56 109 SER A N 1
ATOM 783 C CA . SER A 1 109 ? 7.125 -9.674 -21.336 1.00 84.56 109 SER A CA 1
ATOM 784 C C . SER A 1 109 ? 6.069 -8.991 -20.461 1.00 84.56 109 SER A C 1
ATOM 786 O O . SER A 1 109 ? 4.893 -8.997 -20.806 1.00 84.56 109 SER A O 1
ATOM 788 N N . GLN A 1 110 ? 6.450 -8.452 -19.301 1.00 91.00 110 GLN A N 1
ATOM 789 C CA . GLN A 1 110 ? 5.547 -7.722 -18.411 1.00 91.00 110 GLN A CA 1
ATOM 790 C C . GLN A 1 110 ? 5.391 -6.250 -18.811 1.00 91.00 110 GLN A C 1
ATOM 792 O O . GLN A 1 110 ? 4.552 -5.553 -18.244 1.00 91.00 110 GLN A O 1
ATOM 797 N N . VAL A 1 111 ? 6.167 -5.777 -19.791 1.00 88.44 111 VAL A N 1
ATOM 798 C CA . VAL A 1 111 ? 6.072 -4.422 -20.334 1.00 88.44 111 VAL A CA 1
ATOM 799 C C . VAL A 1 111 ? 5.495 -4.497 -21.746 1.00 88.44 111 VAL A C 1
ATOM 801 O O . VAL A 1 111 ? 6.213 -4.692 -22.728 1.00 88.44 111 VAL A O 1
ATOM 804 N N . ASN A 1 112 ? 4.173 -4.335 -21.852 1.00 89.19 112 ASN A N 1
ATOM 805 C CA . ASN A 1 112 ? 3.482 -4.311 -23.142 1.00 89.19 112 ASN A CA 1
ATOM 806 C C . ASN A 1 112 ? 4.097 -3.250 -24.066 1.00 89.19 112 ASN A C 1
ATOM 808 O O . ASN A 1 112 ? 4.176 -2.075 -23.712 1.00 89.19 112 ASN A O 1
ATOM 812 N N . GLY A 1 113 ? 4.504 -3.672 -25.263 1.00 88.25 113 GLY A N 1
ATOM 813 C CA . GLY A 1 113 ? 5.070 -2.788 -26.284 1.00 88.25 113 GLY A CA 1
ATOM 814 C C . GLY A 1 113 ? 6.576 -2.533 -26.169 1.00 88.25 113 GLY A C 1
ATOM 815 O O . GLY A 1 113 ? 7.122 -1.881 -27.055 1.00 88.25 113 GLY A O 1
ATOM 816 N N . LEU A 1 114 ? 7.272 -3.069 -25.156 1.00 89.31 114 LEU A N 1
ATOM 817 C CA . LEU A 1 114 ? 8.730 -2.931 -25.056 1.00 89.31 114 LEU A CA 1
ATOM 818 C C . LEU A 1 114 ? 9.456 -3.643 -26.204 1.00 89.31 114 LEU A C 1
ATOM 820 O O . LEU A 1 114 ? 10.389 -3.079 -26.766 1.00 89.31 114 LEU A O 1
ATOM 824 N N . ASP A 1 115 ? 8.984 -4.826 -26.606 1.00 87.56 115 ASP A N 1
ATOM 825 C CA . ASP A 1 115 ? 9.545 -5.561 -27.748 1.00 87.56 115 ASP A CA 1
ATOM 826 C C . ASP A 1 115 ? 9.411 -4.766 -29.054 1.00 87.56 115 ASP A C 1
ATOM 828 O O . ASP A 1 115 ? 10.360 -4.678 -29.832 1.00 87.56 115 ASP A O 1
ATOM 832 N N . ALA A 1 116 ? 8.259 -4.121 -29.266 1.00 85.62 116 ALA A N 1
ATOM 833 C CA . ALA A 1 116 ? 8.023 -3.265 -30.426 1.00 85.62 116 ALA A CA 1
ATOM 834 C C . ALA A 1 116 ? 8.911 -2.011 -30.389 1.00 85.62 116 ALA A C 1
ATOM 836 O O . ALA A 1 116 ? 9.576 -1.696 -31.372 1.00 85.62 116 ALA A O 1
ATOM 837 N N . ALA A 1 117 ? 8.997 -1.343 -29.235 1.00 86.06 117 ALA A N 1
ATOM 838 C CA . ALA A 1 117 ? 9.844 -0.166 -29.065 1.00 86.06 117 ALA A CA 1
ATOM 839 C C . ALA A 1 117 ? 11.337 -0.487 -29.265 1.00 86.06 117 ALA A C 1
ATOM 841 O O . ALA A 1 117 ? 12.059 0.304 -29.867 1.00 86.06 117 ALA A O 1
ATOM 842 N N . LEU A 1 118 ? 11.813 -1.645 -28.792 1.00 84.44 118 LEU A N 1
ATOM 843 C CA . LEU A 1 118 ? 13.191 -2.098 -29.011 1.00 84.44 118 LEU A CA 1
ATOM 844 C C . LEU A 1 118 ? 13.445 -2.459 -30.478 1.00 84.44 118 LEU A C 1
ATOM 846 O O . LEU A 1 118 ? 14.482 -2.078 -31.024 1.00 84.44 118 LEU A O 1
ATOM 850 N N . ALA A 1 119 ? 12.494 -3.130 -31.129 1.00 82.50 119 ALA A N 1
ATOM 851 C CA . ALA A 1 119 ? 12.571 -3.443 -32.552 1.00 82.50 119 ALA A CA 1
ATOM 852 C C . ALA A 1 119 ? 12.610 -2.177 -33.428 1.00 82.50 119 ALA A C 1
ATOM 854 O O . ALA A 1 119 ? 13.302 -2.165 -34.440 1.00 82.50 119 ALA A O 1
ATOM 855 N N . GLU A 1 120 ? 11.948 -1.090 -33.023 1.00 81.00 120 GLU A N 1
ATOM 856 C CA . GLU A 1 120 ? 12.023 0.204 -33.718 1.00 81.00 120 GLU A CA 1
ATOM 857 C C . GLU A 1 120 ? 13.365 0.929 -33.528 1.00 81.00 120 GLU A C 1
ATOM 859 O O . GLU A 1 120 ? 13.787 1.694 -34.397 1.00 81.00 120 GLU A O 1
ATOM 864 N N . LYS A 1 121 ? 14.058 0.719 -32.399 1.00 79.94 121 LYS A N 1
ATOM 865 C CA . LYS A 1 121 ? 15.383 1.322 -32.154 1.00 79.94 121 LYS A CA 1
ATOM 866 C C . LYS A 1 121 ? 16.497 0.623 -32.921 1.00 79.94 121 LYS A C 1
ATOM 868 O O . LYS A 1 121 ? 17.475 1.271 -33.293 1.00 79.94 121 LYS A O 1
ATOM 873 N N . ALA A 1 122 ? 16.351 -0.670 -33.179 1.00 70.00 122 ALA A N 1
ATOM 874 C CA . ALA A 1 122 ? 17.215 -1.381 -34.102 1.00 70.00 122 ALA A CA 1
ATOM 875 C C . ALA A 1 122 ? 16.775 -1.056 -35.537 1.00 70.00 122 ALA A C 1
ATOM 877 O O . ALA A 1 122 ? 15.913 -1.725 -36.096 1.00 70.00 122 ALA A O 1
ATOM 878 N N . GLN A 1 123 ? 17.350 -0.017 -36.154 1.00 72.06 123 GLN A N 1
ATOM 879 C CA . GLN A 1 123 ? 17.145 0.215 -37.587 1.00 72.06 123 GLN A CA 1
ATOM 880 C C . GLN A 1 123 ? 17.486 -1.070 -38.361 1.00 72.06 123 GLN A C 1
ATOM 882 O O . GLN A 1 123 ? 18.647 -1.473 -38.429 1.00 72.06 123 GLN A O 1
ATOM 887 N N . SER A 1 124 ? 16.464 -1.704 -38.955 1.00 64.06 124 SER A N 1
ATOM 888 C CA . SER A 1 124 ? 16.602 -2.964 -39.706 1.00 64.06 124 SER A CA 1
ATOM 889 C C . SER A 1 124 ? 17.529 -2.839 -40.916 1.00 64.06 124 SER A C 1
ATOM 891 O O . SER A 1 124 ? 17.981 -3.848 -41.452 1.00 64.06 124 SER A O 1
ATOM 893 N N . ILE A 1 125 ? 17.794 -1.613 -41.362 1.00 62.94 125 ILE A N 1
ATOM 894 C CA . ILE A 1 125 ? 18.770 -1.303 -42.394 1.00 62.94 125 ILE A CA 1
ATOM 895 C C . ILE A 1 125 ? 19.535 -0.086 -41.888 1.00 62.94 125 ILE A C 1
ATOM 897 O O . ILE A 1 125 ? 19.048 1.039 -41.967 1.00 62.94 125 ILE A O 1
ATOM 901 N N . HIS A 1 126 ? 20.710 -0.327 -41.319 1.00 79.56 126 HIS A N 1
ATOM 902 C CA . HIS A 1 126 ? 21.710 0.714 -41.131 1.00 79.56 126 HIS A CA 1
ATOM 903 C C . HIS A 1 126 ? 22.797 0.500 -42.183 1.00 79.56 126 HIS A C 1
ATOM 905 O O . HIS A 1 126 ? 23.185 -0.634 -42.473 1.00 79.56 126 HIS A O 1
ATOM 911 N N . SER A 1 127 ? 23.253 1.588 -42.792 1.00 74.69 127 SER A N 1
ATOM 912 C CA . SER A 1 127 ? 24.343 1.574 -43.763 1.00 74.69 127 SER A CA 1
ATOM 913 C C . SER A 1 127 ? 25.512 2.373 -43.226 1.00 74.69 127 SER A C 1
ATOM 915 O O . SER A 1 127 ? 25.311 3.415 -42.600 1.00 74.69 127 SER A O 1
ATOM 917 N N . HIS A 1 128 ? 26.716 1.910 -43.540 1.00 81.62 128 HIS A N 1
ATOM 918 C CA . HIS A 1 128 ? 27.927 2.672 -43.311 1.00 81.62 128 HIS A CA 1
ATOM 919 C C . HIS A 1 128 ? 28.484 3.201 -44.624 1.00 81.62 128 HIS A C 1
ATOM 921 O O . HIS A 1 128 ? 28.525 2.484 -45.624 1.00 81.62 128 HIS A O 1
ATOM 927 N N . GLU A 1 129 ? 28.933 4.448 -44.612 1.00 84.94 129 GLU A N 1
ATOM 928 C CA . GLU A 1 129 ? 29.802 4.950 -45.671 1.00 84.94 129 GLU A CA 1
ATOM 929 C C . GLU A 1 129 ? 31.221 4.402 -45.468 1.00 84.94 129 GLU A C 1
ATOM 931 O O . GLU A 1 129 ? 31.641 4.137 -44.341 1.00 84.94 129 GLU A O 1
ATOM 936 N N . THR A 1 130 ? 32.001 4.255 -46.542 1.00 80.38 130 THR A N 1
ATOM 937 C CA . THR A 1 130 ? 33.402 3.798 -46.447 1.00 80.38 130 THR A CA 1
ATOM 938 C C . THR A 1 130 ? 34.259 4.729 -45.587 1.00 80.38 130 THR A C 1
ATOM 940 O O . THR A 1 130 ? 35.151 4.258 -44.885 1.00 80.38 130 THR A O 1
ATOM 943 N N . SER A 1 131 ? 33.911 6.020 -45.551 1.00 78.25 131 SER A N 1
ATOM 944 C CA . SER A 1 131 ? 34.487 7.050 -44.674 1.00 78.25 131 SER A CA 1
ATOM 945 C C . SER A 1 131 ? 34.371 6.717 -43.180 1.00 78.25 131 SER A C 1
ATOM 947 O O . SER A 1 131 ? 35.170 7.186 -42.370 1.00 78.25 131 SER A O 1
ATOM 949 N N . GLN A 1 132 ? 33.392 5.891 -42.802 1.00 86.88 132 GLN A N 1
ATOM 950 C CA . GLN A 1 132 ? 33.151 5.472 -41.422 1.00 86.88 132 GLN A CA 1
ATOM 951 C C . GLN A 1 132 ? 33.989 4.247 -41.026 1.00 86.88 132 GLN A C 1
ATOM 953 O O . GLN A 1 132 ? 34.028 3.887 -39.849 1.00 86.88 132 GLN A O 1
ATOM 958 N N . VAL A 1 133 ? 34.686 3.621 -41.981 1.00 85.06 133 VAL A N 1
ATOM 959 C CA . VAL A 1 133 ? 35.574 2.477 -41.752 1.00 85.06 133 VAL A CA 1
ATOM 960 C C . VAL A 1 133 ? 37.023 2.943 -41.866 1.00 85.06 133 VAL A C 1
ATOM 962 O O . VAL A 1 133 ? 37.635 2.924 -42.936 1.00 85.06 133 VAL A O 1
ATOM 965 N N . ALA A 1 134 ? 37.589 3.364 -40.734 1.00 82.25 134 ALA A N 1
ATOM 966 C CA . ALA A 1 134 ? 38.969 3.832 -40.662 1.00 82.25 134 ALA A CA 1
ATOM 967 C C . ALA A 1 134 ? 39.946 2.808 -41.277 1.00 82.25 134 ALA A C 1
ATOM 969 O O . ALA A 1 134 ? 40.018 1.658 -40.849 1.00 82.25 134 ALA A O 1
ATOM 970 N N . GLY A 1 135 ? 40.710 3.240 -42.284 1.00 82.00 135 GLY A N 1
ATOM 971 C CA . GLY A 1 135 ? 41.737 2.426 -42.943 1.00 82.00 135 GLY A CA 1
ATOM 972 C C . GLY A 1 135 ? 41.285 1.648 -44.184 1.00 82.00 135 GLY A C 1
ATOM 973 O O . GLY A 1 135 ? 42.151 1.126 -44.887 1.00 82.00 135 GLY A O 1
ATOM 974 N N . LEU A 1 136 ? 39.987 1.610 -44.516 1.00 86.50 136 LEU A N 1
ATOM 975 C CA . LEU A 1 136 ? 39.511 0.979 -45.756 1.00 86.50 136 LEU A CA 1
ATOM 976 C C . LEU A 1 136 ? 40.046 1.703 -47.003 1.00 86.50 136 LEU A C 1
ATOM 978 O O . LEU A 1 136 ? 40.524 1.050 -47.930 1.00 86.50 136 LEU A O 1
ATOM 982 N N . ASP A 1 137 ? 40.065 3.037 -46.980 1.00 82.31 137 ASP A N 1
ATOM 983 C CA . ASP A 1 137 ? 40.618 3.854 -48.069 1.00 82.31 137 ASP A CA 1
ATOM 984 C C . ASP A 1 137 ? 42.111 3.560 -48.292 1.00 82.31 137 ASP A C 1
ATOM 986 O O . ASP A 1 137 ? 42.566 3.372 -49.420 1.00 82.31 137 ASP A O 1
ATOM 990 N N . ALA A 1 138 ? 42.877 3.426 -47.203 1.00 81.50 138 ALA A N 1
ATOM 991 C CA . ALA A 1 138 ? 44.296 3.082 -47.265 1.00 81.50 138 ALA A CA 1
ATOM 992 C C . ALA A 1 138 ? 44.521 1.663 -47.818 1.00 81.50 138 ALA A C 1
ATOM 994 O O . ALA A 1 138 ? 45.445 1.439 -48.603 1.00 81.50 138 ALA A O 1
ATOM 995 N N . ALA A 1 139 ? 43.668 0.705 -47.443 1.00 80.31 139 ALA A N 1
ATOM 996 C CA . ALA A 1 139 ? 43.730 -0.660 -47.955 1.00 80.31 139 ALA A CA 1
ATOM 997 C C . ALA A 1 139 ? 43.402 -0.739 -49.459 1.00 80.31 139 ALA A C 1
ATOM 999 O O . ALA A 1 139 ? 44.071 -1.485 -50.181 1.00 80.31 139 ALA A O 1
ATOM 1000 N N . LEU A 1 140 ? 42.429 0.047 -49.946 1.00 81.38 140 LEU A N 1
ATOM 1001 C CA . LEU A 1 140 ? 42.105 0.145 -51.376 1.00 81.38 140 LEU A CA 1
ATOM 1002 C C . LEU A 1 140 ? 43.271 0.737 -52.180 1.00 81.38 140 LEU A C 1
ATOM 1004 O O . LEU A 1 140 ? 43.706 0.143 -53.165 1.00 81.38 140 LEU A O 1
ATOM 1008 N N . VAL A 1 141 ? 43.853 1.843 -51.716 1.00 80.00 141 VAL A N 1
ATOM 1009 C CA . VAL A 1 141 ? 45.015 2.472 -52.372 1.00 80.00 141 VAL A CA 1
ATOM 1010 C C . VAL A 1 141 ? 46.232 1.531 -52.398 1.00 80.00 141 VAL A C 1
ATOM 1012 O O . VAL A 1 141 ? 46.993 1.485 -53.372 1.00 80.00 141 VAL A O 1
ATOM 1015 N N . ALA A 1 142 ? 46.422 0.718 -51.355 1.00 75.56 142 ALA A N 1
ATOM 1016 C CA . ALA A 1 142 ? 47.483 -0.287 -51.318 1.00 75.56 142 ALA A CA 1
ATOM 1017 C C . ALA A 1 142 ? 47.253 -1.438 -52.322 1.00 75.56 142 ALA A C 1
ATOM 1019 O O . ALA A 1 142 ? 48.217 -1.965 -52.884 1.00 75.56 142 ALA A O 1
ATOM 1020 N N . LEU A 1 143 ? 45.998 -1.824 -52.585 1.00 72.19 143 LEU A N 1
ATOM 1021 C CA . LEU A 1 143 ? 45.639 -2.793 -53.631 1.00 72.19 143 LEU A CA 1
ATOM 1022 C C . LEU A 1 143 ? 45.979 -2.273 -55.031 1.00 72.19 143 LEU A C 1
ATOM 1024 O O . LEU A 1 143 ? 46.638 -2.985 -55.791 1.00 72.19 143 LEU A O 1
ATOM 1028 N N . GLU A 1 144 ? 45.614 -1.028 -55.335 1.00 63.47 144 GLU A N 1
ATOM 1029 C CA . GLU A 1 144 ? 45.976 -0.370 -56.597 1.00 63.47 144 GLU A CA 1
ATOM 1030 C C . GLU A 1 144 ? 47.501 -0.293 -56.764 1.00 63.47 144 GLU A C 1
ATOM 1032 O O . GLU A 1 144 ? 48.052 -0.564 -57.834 1.00 63.47 144 GLU A O 1
ATOM 1037 N N . SER A 1 145 ? 48.216 -0.023 -55.670 1.00 57.69 145 SER A N 1
ATOM 1038 C CA . SER A 1 145 ? 49.680 0.009 -55.655 1.00 57.69 145 SER A CA 1
ATOM 1039 C C . SER A 1 145 ? 50.305 -1.366 -55.926 1.00 57.69 145 SER A C 1
ATOM 1041 O O . SER A 1 145 ? 51.311 -1.445 -56.629 1.00 57.69 145 SER A O 1
ATOM 1043 N N . ARG A 1 146 ? 49.701 -2.470 -55.456 1.00 56.22 146 ARG A N 1
ATOM 1044 C CA . ARG A 1 146 ? 50.170 -3.841 -55.750 1.00 56.22 146 ARG A CA 1
ATOM 1045 C C . ARG A 1 146 ? 50.015 -4.227 -57.221 1.00 56.22 146 ARG A C 1
ATOM 1047 O O . ARG A 1 146 ? 50.906 -4.883 -57.753 1.00 56.22 146 ARG A O 1
ATOM 1054 N N . GLN A 1 147 ? 48.951 -3.790 -57.896 1.00 49.34 147 GLN A N 1
ATOM 1055 C CA . GLN A 1 147 ? 48.836 -3.949 -59.354 1.00 49.34 147 GLN A CA 1
ATOM 1056 C C . GLN A 1 147 ? 49.915 -3.138 -60.089 1.00 49.34 147 GLN A C 1
ATOM 1058 O O . GLN A 1 147 ? 50.484 -3.597 -61.078 1.00 49.34 147 GLN A O 1
ATOM 1063 N N . LYS A 1 148 ? 50.264 -1.964 -59.552 1.00 49.72 148 LYS A N 1
ATOM 1064 C CA . LYS A 1 148 ? 51.313 -1.089 -60.088 1.00 49.72 148 LYS A CA 1
ATOM 1065 C C . LYS A 1 148 ? 52.733 -1.640 -59.914 1.00 49.72 148 LYS A C 1
ATOM 1067 O O . LYS A 1 148 ? 53.581 -1.340 -60.745 1.00 49.72 148 LYS A O 1
ATOM 1072 N N . VAL A 1 149 ? 53.004 -2.473 -58.901 1.00 48.12 149 VAL A N 1
ATOM 1073 C CA . VAL A 1 149 ? 54.319 -3.132 -58.717 1.00 48.12 149 VAL A CA 1
ATOM 1074 C C . VAL A 1 149 ? 54.648 -4.076 -59.880 1.00 48.12 149 VAL A C 1
ATOM 1076 O O . VAL A 1 149 ? 55.805 -4.138 -60.295 1.00 48.12 149 VAL A O 1
ATOM 1079 N N . TRP A 1 150 ? 53.648 -4.718 -60.498 1.00 42.91 150 TRP A N 1
ATOM 1080 C CA . TRP A 1 150 ? 53.868 -5.465 -61.744 1.00 42.91 150 TRP A CA 1
ATOM 1081 C C . TRP A 1 150 ? 54.251 -4.542 -62.918 1.00 42.91 150 TRP A C 1
ATOM 1083 O O . TRP A 1 150 ? 55.060 -4.922 -63.758 1.00 42.91 150 TRP A O 1
ATOM 1093 N N . GLY A 1 151 ? 53.767 -3.295 -62.920 1.00 44.31 151 GLY A N 1
ATOM 1094 C CA . GLY A 1 151 ? 54.185 -2.242 -63.855 1.00 44.31 151 GLY A CA 1
ATOM 1095 C C . GLY A 1 151 ? 55.484 -1.508 -63.481 1.00 44.31 151 GLY A C 1
ATOM 1096 O O . GLY A 1 151 ? 55.962 -0.702 -64.267 1.00 44.31 151 GLY A O 1
ATOM 1097 N N . GLY A 1 152 ? 56.056 -1.747 -62.296 1.00 42.12 152 GLY A N 1
ATOM 1098 C CA . GLY A 1 152 ? 57.276 -1.082 -61.818 1.00 42.12 152 GLY A CA 1
ATOM 1099 C C . GLY A 1 152 ? 58.559 -1.888 -62.038 1.00 42.12 152 GLY A C 1
ATOM 1100 O O . GLY A 1 152 ? 59.623 -1.301 -62.218 1.00 42.12 152 GLY A O 1
ATOM 1101 N N . LEU A 1 153 ? 58.471 -3.224 -62.071 1.00 44.12 153 LEU A N 1
ATOM 1102 C CA . LEU A 1 153 ? 59.611 -4.097 -62.398 1.00 44.12 153 LEU A CA 1
ATOM 1103 C C . LEU A 1 153 ? 59.988 -4.028 -63.893 1.00 44.12 153 LEU A C 1
ATOM 1105 O O . LEU A 1 153 ? 61.111 -4.341 -64.281 1.00 44.12 153 LEU A O 1
ATOM 1109 N N . VAL A 1 154 ? 59.065 -3.549 -64.726 1.00 46.91 154 VAL A N 1
ATOM 1110 C CA . VAL A 1 154 ? 59.287 -3.164 -66.120 1.00 46.91 154 VAL A CA 1
ATOM 1111 C C . VAL A 1 154 ? 59.024 -1.670 -66.234 1.00 46.91 154 VAL A C 1
ATOM 1113 O O . VAL A 1 154 ? 57.880 -1.261 -66.329 1.00 46.91 154 VAL A O 1
ATOM 1116 N N . GLY A 1 155 ? 60.069 -0.840 -66.179 1.00 40.03 155 GLY A N 1
ATOM 1117 C CA . GLY A 1 155 ? 59.933 0.615 -66.289 1.00 40.03 155 GLY A CA 1
ATOM 1118 C C . GLY A 1 155 ? 59.193 1.027 -67.566 1.00 40.03 155 GLY A C 1
ATOM 1119 O O . GLY A 1 155 ? 59.798 1.155 -68.626 1.00 40.03 155 GLY A O 1
ATOM 1120 N N . GLY A 1 156 ? 57.883 1.225 -67.459 1.00 44.19 156 GLY A N 1
ATOM 1121 C CA . GLY A 1 156 ? 57.005 1.639 -68.541 1.00 44.19 156 GLY A CA 1
ATOM 1122 C C . GLY A 1 156 ? 55.783 2.321 -67.947 1.00 44.19 156 GLY A C 1
ATOM 1123 O O . GLY A 1 156 ? 55.031 1.713 -67.188 1.00 44.19 156 GLY A O 1
ATOM 1124 N N . GLN A 1 157 ? 55.596 3.606 -68.252 1.00 42.50 157 GLN A N 1
ATOM 1125 C CA . GLN A 1 157 ? 54.364 4.300 -67.891 1.00 42.50 157 GLN A CA 1
ATOM 1126 C C . GLN A 1 157 ? 53.202 3.687 -68.684 1.00 42.50 157 GLN A C 1
ATOM 1128 O O . GLN A 1 157 ? 53.275 3.589 -69.906 1.00 42.50 157 GLN A O 1
ATOM 1133 N N . SER A 1 158 ? 52.144 3.277 -67.984 1.00 42.16 158 SER A N 1
ATOM 1134 C CA . SER A 1 158 ? 50.870 2.888 -68.589 1.00 42.16 158 SER A CA 1
ATOM 1135 C C . SER A 1 158 ? 50.169 4.127 -69.146 1.00 42.16 158 SER A C 1
ATOM 1137 O O . SER A 1 158 ? 50.012 5.109 -68.413 1.00 42.16 158 SER A O 1
ATOM 1139 N N . ASP A 1 159 ? 49.704 4.084 -70.392 1.00 45.75 159 ASP A N 1
ATOM 1140 C CA . ASP A 1 159 ? 48.687 5.031 -70.848 1.00 45.75 159 ASP A CA 1
ATOM 1141 C C . ASP A 1 159 ? 47.307 4.667 -70.266 1.00 45.75 159 ASP A C 1
ATOM 1143 O O . ASP A 1 159 ? 47.116 3.620 -69.638 1.00 45.75 159 ASP A O 1
ATOM 1147 N N . THR A 1 160 ? 46.328 5.555 -70.442 1.00 38.91 160 THR A N 1
ATOM 1148 C CA . THR A 1 160 ? 44.955 5.443 -69.916 1.00 38.91 160 THR A CA 1
ATOM 1149 C C . THR A 1 160 ? 44.153 4.252 -70.459 1.00 38.91 160 THR A C 1
ATOM 1151 O O . THR A 1 160 ? 42.985 4.107 -70.107 1.00 38.91 160 THR A O 1
ATOM 1154 N N . GLN A 1 161 ? 44.751 3.392 -71.288 1.00 38.09 161 GLN A N 1
ATOM 1155 C CA . GLN A 1 161 ? 44.134 2.189 -71.856 1.00 38.09 161 GLN A CA 1
ATOM 1156 C C . GLN A 1 161 ? 44.897 0.899 -71.494 1.00 38.09 161 GLN A C 1
ATOM 1158 O O . GLN A 1 161 ? 44.540 -0.179 -71.964 1.00 38.09 161 GLN A O 1
ATOM 1163 N N . GLY A 1 162 ? 45.922 0.977 -70.633 1.00 37.59 162 GLY A N 1
ATOM 1164 C CA . GLY A 1 162 ? 46.617 -0.201 -70.106 1.00 37.59 162 GLY A CA 1
ATOM 1165 C C . GLY A 1 162 ? 47.526 -0.914 -71.113 1.00 37.59 162 GLY A C 1
ATOM 1166 O O . GLY A 1 162 ? 47.830 -2.094 -70.923 1.00 37.59 162 GLY A O 1
ATOM 1167 N N . LEU A 1 163 ? 47.975 -0.231 -72.174 1.00 37.84 163 LEU A N 1
ATOM 1168 C CA . LEU A 1 163 ? 48.894 -0.806 -73.156 1.00 37.84 163 LEU A CA 1
ATOM 1169 C C . LEU A 1 163 ? 50.353 -0.598 -72.705 1.00 37.84 163 LEU A C 1
ATOM 1171 O O . LEU A 1 163 ? 50.849 0.524 -72.628 1.00 37.84 163 LEU A O 1
ATOM 1175 N N . PHE A 1 164 ? 51.063 -1.686 -72.388 1.00 38.38 164 PHE A N 1
ATOM 1176 C CA . PHE A 1 164 ? 52.456 -1.635 -71.927 1.00 38.38 164 PHE A CA 1
ATOM 1177 C C . PHE A 1 164 ? 53.440 -1.726 -73.102 1.00 38.38 164 PHE A C 1
ATOM 1179 O O . PHE A 1 164 ? 53.492 -2.734 -73.807 1.00 38.38 164 PHE A O 1
ATOM 1186 N N . THR A 1 165 ? 54.268 -0.693 -73.288 1.00 36.41 165 THR A N 1
ATOM 1187 C CA . THR A 1 165 ? 55.381 -0.709 -74.252 1.00 36.41 165 THR A CA 1
ATOM 1188 C C . THR A 1 165 ? 56.647 -1.217 -73.559 1.00 36.41 165 THR A C 1
ATOM 1190 O O . THR A 1 165 ? 57.215 -0.523 -72.719 1.00 36.41 165 THR A O 1
ATOM 1193 N N . VAL A 1 166 ? 57.108 -2.425 -73.897 1.00 36.31 166 VAL A N 1
ATOM 1194 C CA . VAL A 1 166 ? 58.354 -2.993 -73.351 1.00 36.31 166 VAL A CA 1
ATOM 1195 C C . VAL A 1 166 ? 59.512 -2.703 -74.307 1.00 36.31 166 VAL A C 1
ATOM 1197 O O . VAL A 1 166 ? 59.665 -3.363 -75.332 1.00 36.31 166 VAL A O 1
ATOM 1200 N N . SER A 1 167 ? 60.360 -1.736 -73.955 1.00 35.19 167 SER A N 1
ATOM 1201 C CA . SER A 1 167 ? 61.636 -1.493 -74.639 1.00 35.19 167 SER A CA 1
ATOM 1202 C C . SER A 1 167 ? 62.735 -2.321 -73.975 1.00 35.19 167 SER A C 1
ATOM 1204 O O . SER A 1 167 ? 63.287 -1.926 -72.950 1.00 35.19 167 SER A O 1
ATOM 1206 N N . HIS A 1 168 ? 63.069 -3.478 -74.545 1.00 38.19 168 HIS A N 1
ATOM 1207 C CA . HIS A 1 168 ? 64.299 -4.197 -74.207 1.00 38.19 168 HIS A CA 1
ATOM 1208 C C . HIS A 1 168 ? 65.077 -4.526 -75.481 1.00 38.19 168 HIS A C 1
ATOM 1210 O O . HIS A 1 168 ? 64.530 -5.067 -76.442 1.00 38.19 168 HIS A O 1
ATOM 1216 N N . SER A 1 169 ? 66.372 -4.199 -75.484 1.00 35.22 169 SER A N 1
ATOM 1217 C CA . SER A 1 169 ? 67.303 -4.498 -76.575 1.00 35.22 169 SER A CA 1
ATOM 1218 C C . SER A 1 169 ? 67.539 -6.007 -76.667 1.00 35.22 169 SER A C 1
ATOM 1220 O O . SER A 1 169 ? 68.458 -6.549 -76.052 1.00 35.22 169 SER A O 1
ATOM 1222 N N . LEU A 1 170 ? 66.693 -6.698 -77.430 1.00 40.19 170 LEU A N 1
ATOM 1223 C CA . LEU A 1 170 ? 66.814 -8.126 -77.697 1.00 40.19 170 LEU A CA 1
ATOM 1224 C C . LEU A 1 170 ? 68.083 -8.379 -78.527 1.00 40.19 170 LEU A C 1
ATOM 1226 O O . LEU A 1 170 ? 68.152 -8.027 -79.706 1.00 40.19 170 LEU A O 1
ATOM 1230 N N . LYS A 1 171 ? 69.114 -8.989 -77.928 1.00 39.16 171 LYS A N 1
ATOM 1231 C CA . LYS A 1 171 ? 70.271 -9.485 -78.689 1.00 39.16 171 LYS A CA 1
ATOM 1232 C C . LYS A 1 171 ? 69.829 -10.700 -79.500 1.00 39.16 171 LYS A C 1
ATOM 1234 O O . LYS A 1 171 ? 69.808 -11.818 -79.002 1.00 39.16 171 LYS A O 1
ATOM 1239 N N . VAL A 1 172 ? 69.457 -10.469 -80.755 1.00 45.09 172 VAL A N 1
ATOM 1240 C CA . VAL A 1 172 ? 69.039 -11.532 -81.670 1.00 45.09 172 VAL A CA 1
ATOM 1241 C C . VAL A 1 172 ? 70.271 -12.253 -82.220 1.00 45.09 172 VAL A C 1
ATOM 1243 O O . VAL A 1 172 ? 71.037 -11.684 -82.995 1.00 45.09 172 VAL A O 1
ATOM 1246 N N . THR A 1 173 ? 70.497 -13.496 -81.802 1.00 37.78 173 THR A N 1
ATOM 1247 C CA . THR A 1 173 ? 71.731 -14.248 -82.096 1.00 37.78 173 THR A CA 1
ATOM 1248 C C . THR A 1 173 ? 71.851 -14.762 -83.548 1.00 37.78 173 THR A C 1
ATOM 1250 O O . THR A 1 173 ? 72.970 -14.782 -84.063 1.00 37.78 173 THR A O 1
ATOM 1253 N N . PRO A 1 174 ? 70.775 -15.125 -84.282 1.00 46.44 174 PRO A N 1
ATOM 1254 C CA . PRO A 1 174 ? 70.922 -15.573 -85.670 1.00 46.44 174 PRO A CA 1
ATOM 1255 C C . PRO A 1 174 ? 71.211 -14.426 -86.652 1.00 46.44 174 PRO A C 1
ATOM 1257 O O . PRO A 1 174 ? 70.453 -13.459 -86.765 1.00 46.44 174 PRO A O 1
ATOM 1260 N N . LYS A 1 175 ? 72.287 -14.573 -87.437 1.00 47.59 175 LYS A N 1
ATOM 1261 C CA . LYS A 1 175 ? 72.774 -13.560 -88.394 1.00 47.59 175 LYS A CA 1
ATOM 1262 C C . LYS A 1 175 ? 71.745 -13.211 -89.479 1.00 47.59 175 LYS A C 1
ATOM 1264 O O . LYS A 1 175 ? 71.687 -12.065 -89.909 1.00 47.59 175 LYS A O 1
ATOM 1269 N N . TRP A 1 176 ? 70.893 -14.163 -89.870 1.00 49.62 176 TRP A N 1
ATOM 1270 C CA . TRP A 1 176 ? 69.835 -13.942 -90.864 1.00 49.62 176 TRP A CA 1
ATOM 1271 C C . TRP A 1 176 ? 68.726 -13.006 -90.357 1.00 49.62 176 TRP A C 1
ATOM 1273 O O . TRP A 1 176 ? 68.246 -12.164 -91.114 1.00 49.62 176 TRP A O 1
ATOM 1283 N N . VAL A 1 177 ? 68.392 -13.064 -89.063 1.00 50.31 177 VAL A N 1
ATOM 1284 C CA . VAL A 1 177 ? 67.391 -12.177 -88.449 1.00 50.31 177 VAL A CA 1
ATOM 1285 C C . VAL A 1 177 ? 67.949 -10.758 -88.313 1.00 50.31 177 VAL A C 1
ATOM 1287 O O . VAL A 1 177 ? 67.268 -9.788 -88.638 1.00 50.31 177 VAL A O 1
ATOM 1290 N N . GLN A 1 178 ? 69.229 -10.614 -87.949 1.00 51.19 178 GLN A N 1
ATOM 1291 C CA . GLN A 1 178 ? 69.890 -9.303 -87.915 1.00 51.19 178 GLN A CA 1
ATOM 1292 C C . GLN A 1 178 ? 69.922 -8.620 -89.290 1.00 51.19 178 GLN A C 1
ATOM 1294 O O . GLN A 1 178 ? 69.763 -7.403 -89.368 1.00 51.19 178 GLN A O 1
ATOM 1299 N N . THR A 1 179 ? 70.128 -9.379 -90.371 1.00 50.47 179 THR A N 1
ATOM 1300 C CA . THR A 1 179 ? 70.151 -8.839 -91.740 1.00 50.47 179 THR A CA 1
ATOM 1301 C C . THR A 1 179 ? 68.758 -8.394 -92.192 1.00 50.47 179 THR A C 1
ATOM 1303 O O . THR A 1 179 ? 68.618 -7.292 -92.722 1.00 50.47 179 THR A O 1
ATOM 1306 N N . ALA A 1 180 ? 67.718 -9.183 -91.903 1.00 47.84 180 ALA A N 1
ATOM 1307 C CA . ALA A 1 180 ? 66.333 -8.831 -92.221 1.00 47.84 180 ALA A CA 1
ATOM 1308 C C . ALA A 1 180 ? 65.873 -7.558 -91.482 1.00 47.84 180 ALA A C 1
ATOM 1310 O O . ALA A 1 180 ? 65.315 -6.649 -92.099 1.00 47.84 180 ALA A O 1
ATOM 1311 N N . LEU A 1 181 ? 66.204 -7.432 -90.191 1.00 48.88 181 LEU A N 1
ATOM 1312 C CA . LEU A 1 181 ? 65.860 -6.263 -89.372 1.00 48.88 181 LEU A CA 1
ATOM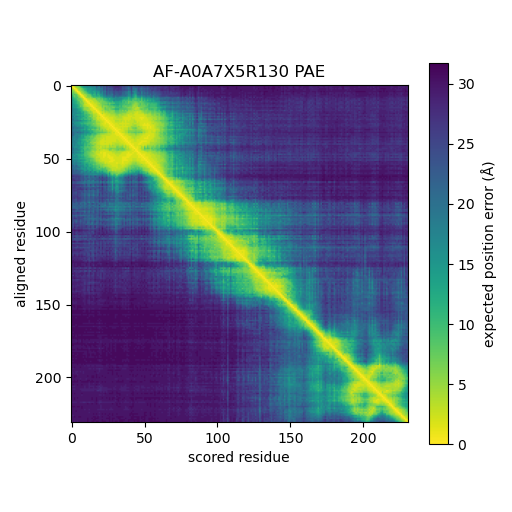 1313 C C . LEU A 1 181 ? 66.682 -5.003 -89.684 1.00 48.88 181 LEU A C 1
ATOM 1315 O O . LEU A 1 181 ? 66.270 -3.916 -89.294 1.00 48.88 181 LEU A O 1
ATOM 1319 N N . LYS A 1 182 ? 67.827 -5.087 -90.370 1.00 50.00 182 LYS A N 1
ATOM 1320 C CA . LYS A 1 182 ? 68.609 -3.897 -90.767 1.00 50.00 182 LYS A CA 1
ATOM 1321 C C . LYS A 1 182 ? 68.108 -3.240 -92.058 1.00 50.00 182 LYS A C 1
ATOM 1323 O O . LYS A 1 182 ? 68.372 -2.062 -92.255 1.00 50.00 182 LYS A O 1
ATOM 1328 N N . SER A 1 183 ? 67.377 -3.976 -92.898 1.00 44.16 183 SER A N 1
ATOM 1329 C CA . SER A 1 183 ? 66.915 -3.511 -94.219 1.00 44.16 183 SER A CA 1
ATOM 1330 C C . SER A 1 183 ? 65.626 -2.678 -94.207 1.00 44.16 183 SER A C 1
ATOM 1332 O O . SER A 1 183 ? 65.258 -2.111 -95.231 1.00 44.16 183 SER A O 1
ATOM 1334 N N . GLN A 1 184 ? 64.938 -2.589 -93.067 1.00 47.34 184 GLN A N 1
ATOM 1335 C CA . GLN A 1 184 ? 63.648 -1.904 -92.953 1.00 47.34 184 GLN A CA 1
ATOM 1336 C C . GLN A 1 184 ? 63.740 -0.650 -92.075 1.00 47.34 184 GLN A C 1
ATOM 1338 O O . GLN A 1 184 ? 64.591 -0.574 -91.185 1.00 47.34 184 GLN A O 1
ATOM 1343 N N . SER A 1 185 ? 62.871 0.340 -92.303 1.00 41.59 185 SER A N 1
ATOM 1344 C CA . SER A 1 185 ? 62.782 1.530 -91.443 1.00 41.59 185 SER A CA 1
ATOM 1345 C C . SER A 1 185 ? 62.286 1.144 -90.043 1.00 41.59 185 SER A C 1
ATOM 1347 O O . SER A 1 185 ? 61.563 0.160 -89.879 1.00 41.59 185 SER A O 1
ATOM 1349 N N . ASN A 1 186 ? 62.685 1.889 -89.008 1.00 43.38 186 ASN A N 1
ATOM 1350 C CA . ASN A 1 186 ? 62.311 1.569 -87.623 1.00 43.38 186 ASN A CA 1
ATOM 1351 C C . ASN A 1 186 ? 60.785 1.606 -87.388 1.00 43.38 186 ASN A C 1
ATOM 1353 O O . ASN A 1 186 ? 60.294 0.848 -86.558 1.00 43.38 186 ASN A O 1
ATOM 1357 N N . GLU A 1 187 ? 60.035 2.387 -88.172 1.00 42.16 187 GLU A N 1
ATOM 1358 C CA . GLU A 1 187 ? 58.563 2.379 -88.175 1.00 42.16 187 GLU A CA 1
ATOM 1359 C C . GLU A 1 187 ? 57.967 1.091 -88.755 1.00 42.16 187 GLU A C 1
ATOM 1361 O O . GLU A 1 187 ? 57.008 0.557 -88.204 1.00 42.16 187 GLU A O 1
ATOM 1366 N N . THR A 1 188 ? 58.572 0.516 -89.797 1.00 47.34 188 THR A N 1
ATOM 1367 C CA . THR A 1 188 ? 58.079 -0.733 -90.408 1.00 47.34 188 THR A CA 1
ATOM 1368 C C . THR A 1 188 ? 58.376 -1.953 -89.520 1.00 47.34 188 THR A C 1
ATOM 1370 O O . THR A 1 188 ? 57.599 -2.904 -89.476 1.00 47.34 188 THR A O 1
ATOM 1373 N N . LYS A 1 189 ? 59.455 -1.912 -88.721 1.00 47.34 189 LYS A N 1
ATOM 1374 C CA . LYS A 1 189 ? 59.830 -2.991 -87.779 1.00 47.34 189 LYS A CA 1
ATOM 1375 C C . LYS A 1 189 ? 58.822 -3.191 -86.649 1.00 47.34 189 LYS A C 1
ATOM 1377 O O . LYS A 1 189 ? 58.563 -4.334 -86.287 1.00 47.34 189 LYS A O 1
ATOM 1382 N N . ASN A 1 190 ? 58.260 -2.104 -86.119 1.00 47.03 190 ASN A N 1
ATOM 1383 C CA . ASN A 1 190 ? 57.247 -2.165 -85.059 1.00 47.03 190 ASN A CA 1
ATOM 1384 C C . ASN A 1 190 ? 55.857 -2.558 -85.584 1.00 47.03 190 ASN A C 1
ATOM 1386 O O . ASN A 1 190 ? 55.037 -3.041 -84.811 1.00 47.03 190 ASN A O 1
ATOM 1390 N N . GLN 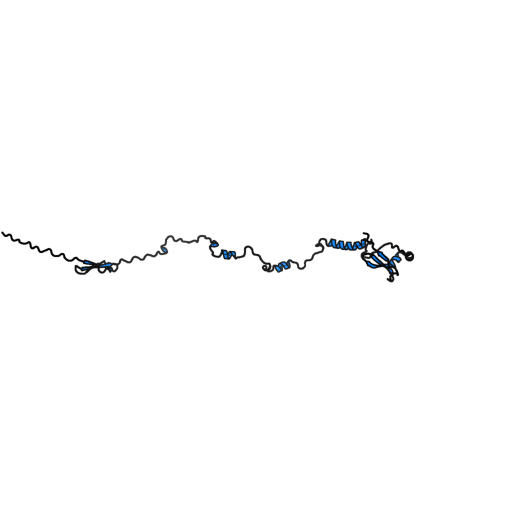A 1 191 ? 55.591 -2.382 -86.882 1.00 50.06 191 GLN A N 1
ATOM 1391 C CA . GLN A 1 191 ? 54.302 -2.721 -87.497 1.00 50.06 191 GLN A CA 1
ATOM 1392 C C . GLN A 1 191 ? 54.219 -4.183 -87.960 1.00 50.06 191 GLN A C 1
ATOM 1394 O O . GLN A 1 191 ? 53.128 -4.734 -88.017 1.00 50.06 191 GLN A O 1
ATOM 1399 N N . LEU A 1 192 ? 55.341 -4.839 -88.278 1.00 51.06 192 LEU A N 1
ATOM 1400 C CA . LEU A 1 192 ? 55.322 -6.174 -88.896 1.00 51.06 192 LEU A CA 1
ATOM 1401 C C . LEU A 1 192 ? 55.251 -7.346 -87.915 1.00 51.06 192 LEU A C 1
ATOM 1403 O O . LEU A 1 192 ? 54.816 -8.425 -88.316 1.00 51.06 192 LEU A O 1
ATOM 1407 N N . PHE A 1 193 ? 55.657 -7.165 -86.654 1.00 52.69 193 PHE A N 1
ATOM 1408 C CA . PHE A 1 193 ? 55.698 -8.274 -85.700 1.00 52.69 193 PHE A CA 1
ATOM 1409 C C . PHE A 1 193 ? 55.152 -7.905 -84.322 1.00 52.69 193 PHE A C 1
ATOM 1411 O O . PHE A 1 193 ? 55.560 -6.914 -83.722 1.00 52.69 193 PHE A O 1
ATOM 1418 N N . ARG A 1 194 ? 54.275 -8.761 -83.790 1.00 55.12 194 ARG A N 1
ATOM 1419 C CA . ARG A 1 194 ? 53.726 -8.669 -82.432 1.00 55.12 194 ARG A CA 1
ATOM 1420 C C . ARG A 1 194 ? 54.249 -9.820 -81.579 1.00 55.12 194 ARG A C 1
ATOM 1422 O O . ARG A 1 194 ? 54.228 -10.973 -82.006 1.00 55.12 194 ARG A O 1
ATOM 1429 N N . LEU A 1 195 ? 54.687 -9.517 -80.360 1.00 56.00 195 LEU A N 1
ATOM 1430 C CA . LEU A 1 195 ? 55.087 -10.517 -79.371 1.00 56.00 195 LEU A CA 1
ATOM 1431 C C . LEU A 1 195 ? 53.896 -10.823 -78.460 1.00 56.00 195 LEU A C 1
ATOM 1433 O O . LEU A 1 195 ? 53.360 -9.914 -77.831 1.00 56.00 195 LEU A O 1
ATOM 1437 N N . LEU A 1 196 ? 53.477 -12.087 -78.395 1.00 55.28 196 LEU A N 1
ATOM 1438 C CA . LEU A 1 196 ? 52.415 -12.529 -77.489 1.00 55.28 196 LEU A CA 1
ATOM 1439 C C . LEU A 1 196 ? 52.967 -13.495 -76.444 1.00 55.28 196 LEU A C 1
ATOM 1441 O O . LEU A 1 196 ? 53.776 -14.374 -76.760 1.00 55.28 196 LEU A O 1
ATOM 1445 N N . VAL A 1 197 ? 52.480 -13.351 -75.212 1.00 56.84 197 VAL A N 1
ATOM 1446 C CA . VAL A 1 197 ? 52.685 -14.339 -74.152 1.00 56.84 197 VAL A CA 1
ATOM 1447 C C . VAL A 1 197 ? 51.835 -15.556 -74.477 1.00 56.84 197 VAL A C 1
ATOM 1449 O O . VAL A 1 197 ? 50.628 -15.438 -74.676 1.00 56.84 197 VAL A O 1
ATOM 1452 N N . TRP A 1 198 ? 52.475 -16.718 -74.560 1.00 63.22 198 TRP A N 1
ATOM 1453 C CA . TRP A 1 198 ? 51.794 -17.968 -74.886 1.00 63.22 198 TRP A CA 1
ATOM 1454 C C . TRP A 1 198 ? 51.614 -18.867 -73.662 1.00 63.22 198 TRP A C 1
ATOM 1456 O O . TRP A 1 198 ? 50.608 -19.558 -73.544 1.00 63.22 198 TRP A O 1
ATOM 1466 N N . GLY A 1 199 ? 52.558 -18.816 -72.722 1.00 54.06 199 GLY A N 1
ATOM 1467 C CA . GLY A 1 199 ? 52.487 -19.572 -71.481 1.00 54.06 199 GLY A CA 1
ATOM 1468 C C . GLY A 1 199 ? 53.296 -18.904 -70.381 1.00 54.06 199 GLY A C 1
ATOM 1469 O O . GLY A 1 199 ? 54.362 -18.339 -70.636 1.00 54.06 199 GLY A O 1
ATOM 1470 N N . GLN A 1 200 ? 52.782 -18.974 -69.158 1.00 57.25 200 GLN A N 1
ATOM 1471 C CA . GLN A 1 200 ? 53.456 -18.485 -67.966 1.00 57.25 200 GLN A CA 1
ATOM 1472 C C . GLN A 1 200 ? 53.461 -19.585 -66.909 1.00 57.25 200 GLN A C 1
ATOM 1474 O O . GLN A 1 200 ? 52.440 -20.214 -66.638 1.00 57.25 200 GLN A O 1
ATOM 1479 N N . THR A 1 201 ? 54.627 -19.800 -66.315 1.00 58.34 201 THR A N 1
ATOM 1480 C CA . THR A 1 201 ? 54.821 -20.664 -65.149 1.00 58.34 201 THR A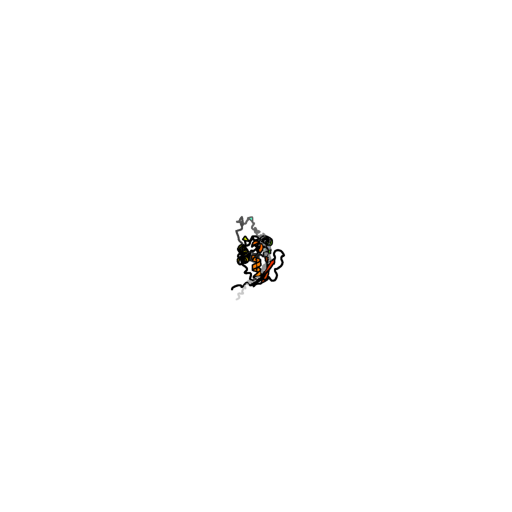 CA 1
ATOM 1481 C C . THR A 1 201 ? 55.335 -19.819 -63.986 1.00 58.34 201 THR A C 1
ATOM 1483 O O . THR A 1 201 ? 55.639 -18.637 -64.153 1.00 58.34 201 THR A O 1
ATOM 1486 N N . SER A 1 202 ? 55.449 -20.406 -62.795 1.00 50.81 202 SER A N 1
ATOM 1487 C CA . SER A 1 202 ? 56.031 -19.724 -61.631 1.00 50.81 202 SER A CA 1
ATOM 1488 C C . SER A 1 202 ? 57.505 -19.337 -61.817 1.00 50.81 202 SER A C 1
ATOM 1490 O O . SER A 1 202 ? 58.004 -18.506 -61.066 1.00 50.81 202 SER A O 1
ATOM 1492 N N . THR A 1 203 ? 58.199 -19.913 -62.802 1.00 47.31 203 THR A N 1
ATOM 1493 C CA . THR A 1 203 ? 59.651 -19.769 -63.001 1.00 47.31 203 THR A CA 1
ATOM 1494 C C . THR A 1 203 ? 60.042 -19.208 -64.371 1.00 47.31 203 THR A C 1
ATOM 1496 O O . THR A 1 203 ? 61.223 -18.965 -64.624 1.00 47.31 203 THR A O 1
ATOM 1499 N N . GLY A 1 204 ? 59.085 -18.955 -65.267 1.00 50.62 204 GLY A N 1
ATOM 1500 C CA . GLY A 1 204 ? 59.403 -18.454 -66.602 1.00 50.62 204 GLY A CA 1
ATOM 1501 C C . GLY A 1 204 ? 58.196 -18.081 -67.451 1.00 50.62 204 GLY A C 1
ATOM 1502 O O . GLY A 1 204 ? 57.058 -18.479 -67.180 1.00 50.62 204 GLY A O 1
ATOM 1503 N N . VAL A 1 205 ? 58.475 -17.318 -68.508 1.00 52.16 205 VAL A N 1
ATOM 1504 C CA . VAL A 1 205 ? 57.491 -16.860 -69.496 1.00 52.16 205 VAL A CA 1
ATOM 1505 C C . VAL A 1 205 ? 57.937 -17.306 -70.885 1.00 52.16 205 VAL A C 1
ATOM 1507 O O . VAL A 1 205 ? 59.083 -17.100 -71.286 1.00 52.16 205 VAL A O 1
ATOM 1510 N N . THR A 1 206 ? 57.013 -17.909 -71.631 1.00 55.38 206 THR A N 1
ATOM 1511 C CA . THR A 1 206 ? 57.220 -18.303 -73.028 1.00 55.38 206 THR A CA 1
ATOM 1512 C C . THR A 1 206 ? 56.578 -17.274 -73.946 1.00 55.38 206 THR A C 1
ATOM 1514 O O . THR A 1 206 ? 55.368 -17.025 -73.870 1.00 55.38 206 THR A O 1
ATOM 1517 N N . LEU A 1 207 ? 57.386 -16.685 -74.829 1.00 59.50 207 LEU A N 1
ATOM 1518 C CA . LEU A 1 207 ? 56.949 -15.665 -75.777 1.00 59.50 207 LEU A CA 1
ATOM 1519 C C . LEU A 1 207 ? 57.043 -16.190 -77.209 1.00 59.50 207 LEU A C 1
ATOM 1521 O O . LEU A 1 207 ? 57.968 -16.929 -77.557 1.00 59.50 207 LEU A O 1
ATOM 1525 N N . ARG A 1 208 ? 56.090 -15.780 -78.053 1.00 60.59 208 ARG A N 1
ATOM 1526 C CA . ARG A 1 208 ? 56.060 -16.148 -79.471 1.00 60.59 208 ARG A CA 1
ATOM 1527 C C . ARG A 1 208 ? 55.848 -14.925 -80.353 1.00 60.59 208 ARG A C 1
ATOM 1529 O O . ARG A 1 208 ? 54.991 -14.088 -80.070 1.00 60.59 208 ARG A O 1
ATOM 1536 N N . LEU A 1 209 ? 56.635 -14.833 -81.423 1.00 63.47 209 LEU A N 1
ATOM 1537 C CA . LEU A 1 209 ? 56.515 -13.772 -82.423 1.00 63.47 209 LEU A CA 1
ATOM 1538 C C . LEU A 1 209 ? 55.430 -14.137 -83.447 1.00 63.47 209 LEU A C 1
ATOM 1540 O O . LEU A 1 209 ? 55.392 -15.244 -83.986 1.00 63.47 209 LEU A O 1
ATOM 1544 N N . TYR A 1 210 ? 54.565 -13.188 -83.752 1.00 55.41 210 TYR A N 1
ATOM 1545 C CA . TYR A 1 210 ? 53.545 -13.324 -84.783 1.00 55.41 210 TYR A CA 1
ATOM 1546 C C . TYR A 1 210 ? 53.748 -12.243 -85.828 1.00 55.41 210 TYR A C 1
ATOM 1548 O O . TYR A 1 210 ? 54.133 -11.125 -85.484 1.00 55.41 210 TYR A O 1
ATOM 1556 N N . ASN A 1 211 ? 53.480 -12.572 -87.087 1.00 56.66 211 ASN A N 1
ATOM 1557 C CA . ASN A 1 211 ? 53.357 -11.560 -88.123 1.00 56.66 211 ASN A CA 1
ATOM 1558 C C . ASN A 1 211 ? 52.059 -10.777 -87.872 1.00 56.66 211 ASN A C 1
ATOM 1560 O O . ASN A 1 211 ? 50.987 -11.357 -87.706 1.00 56.66 211 ASN A O 1
ATOM 1564 N N . THR A 1 212 ? 52.160 -9.456 -87.783 1.00 57.91 212 THR A N 1
ATOM 1565 C CA . THR A 1 212 ? 51.022 -8.585 -87.464 1.00 57.91 212 THR A CA 1
ATOM 1566 C C . THR A 1 212 ? 50.010 -8.513 -88.612 1.00 57.91 212 THR A C 1
ATOM 1568 O O . THR A 1 212 ? 48.850 -8.197 -88.372 1.00 57.91 212 THR A O 1
ATOM 1571 N N . VAL A 1 213 ? 50.423 -8.832 -89.845 1.00 53.41 213 VAL A N 1
ATOM 1572 C CA . VAL A 1 213 ? 49.577 -8.738 -91.046 1.00 53.41 213 VAL A CA 1
ATOM 1573 C C . VAL A 1 213 ? 48.668 -9.958 -91.209 1.00 53.41 213 VAL A C 1
ATOM 1575 O O . VAL A 1 213 ? 47.499 -9.802 -91.544 1.00 53.41 213 VAL A O 1
ATOM 1578 N N . ASP A 1 214 ? 49.183 -11.165 -90.965 1.00 59.59 214 ASP A N 1
ATOM 1579 C CA . ASP A 1 214 ? 48.439 -12.421 -91.165 1.00 59.59 214 ASP A CA 1
ATOM 1580 C C . ASP A 1 214 ? 48.135 -13.176 -89.855 1.00 59.59 214 ASP A C 1
ATOM 1582 O O . ASP A 1 214 ? 47.405 -14.166 -89.861 1.00 59.59 214 ASP A O 1
ATOM 1586 N N . GLY A 1 215 ? 48.670 -12.719 -88.716 1.00 55.84 215 GLY A N 1
ATOM 1587 C CA . GLY A 1 215 ? 48.471 -13.335 -87.403 1.00 55.84 215 GLY A CA 1
ATOM 1588 C C . GLY A 1 215 ? 49.120 -14.711 -87.253 1.00 55.84 215 GLY A C 1
ATOM 1589 O O . GLY A 1 215 ? 48.921 -15.367 -86.228 1.00 55.84 215 GLY A O 1
ATOM 1590 N N . THR A 1 216 ? 49.895 -15.168 -88.239 1.00 63.94 216 THR A N 1
ATOM 1591 C CA . THR A 1 216 ? 50.542 -16.476 -88.196 1.00 63.94 216 THR A CA 1
ATOM 1592 C C . THR A 1 216 ? 51.811 -16.420 -87.347 1.00 63.94 216 THR A C 1
ATOM 1594 O O . THR A 1 216 ? 52.518 -15.402 -87.313 1.00 63.94 216 THR A O 1
ATOM 1597 N N . PRO A 1 217 ? 52.119 -17.491 -86.595 1.00 59.72 217 PRO A N 1
ATOM 1598 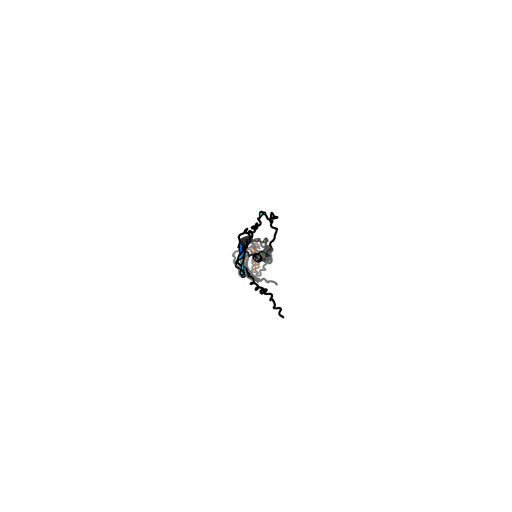C CA . PRO A 1 217 ? 53.362 -17.542 -85.854 1.00 59.72 217 PRO A CA 1
ATOM 1599 C C . PRO A 1 217 ? 54.538 -17.684 -86.816 1.00 59.72 217 PRO A C 1
ATOM 1601 O O . PRO A 1 217 ? 54.518 -18.528 -87.714 1.00 59.72 217 PRO A O 1
ATOM 1604 N N . VAL A 1 218 ? 55.609 -16.932 -86.571 1.00 62.12 218 VAL A N 1
ATOM 1605 C CA . VAL A 1 218 ? 56.871 -17.158 -87.288 1.00 62.12 218 VAL A CA 1
ATOM 1606 C C . VAL A 1 218 ? 57.356 -18.580 -86.961 1.00 62.12 218 VAL A C 1
ATOM 1608 O O . VAL A 1 218 ? 57.317 -19.006 -85.809 1.00 62.12 218 VAL A O 1
ATOM 1611 N N . GLN A 1 219 ? 57.753 -19.372 -87.956 1.00 55.66 219 GLN A N 1
ATOM 1612 C CA . GLN A 1 219 ? 58.176 -20.755 -87.702 1.00 55.66 219 GLN A CA 1
ATOM 1613 C C . GLN A 1 219 ? 59.475 -20.800 -86.874 1.00 55.66 219 GLN A C 1
ATOM 1615 O O . GLN A 1 219 ? 60.369 -19.979 -87.067 1.00 55.66 219 GLN A O 1
ATOM 1620 N N . ASN A 1 220 ? 59.578 -21.773 -85.957 1.00 52.78 220 ASN A N 1
ATOM 1621 C CA . ASN A 1 220 ? 60.742 -22.019 -85.086 1.00 52.78 220 ASN A CA 1
ATOM 1622 C C . ASN A 1 220 ? 61.215 -20.805 -84.260 1.00 52.78 220 ASN A C 1
ATOM 1624 O O . ASN A 1 220 ? 62.411 -20.548 -84.142 1.00 52.78 220 ASN A O 1
ATOM 1628 N N . ASN A 1 221 ? 60.277 -20.058 -83.678 1.00 57.84 221 ASN A N 1
ATOM 1629 C CA . ASN A 1 221 ? 60.535 -18.763 -83.043 1.00 57.84 221 ASN A CA 1
ATOM 1630 C C . ASN A 1 221 ? 60.286 -18.722 -81.525 1.00 57.84 221 ASN A C 1
ATOM 1632 O O . ASN A 1 221 ? 60.016 -17.651 -80.976 1.00 57.84 221 ASN A O 1
ATOM 1636 N N . TRP A 1 222 ? 60.322 -19.873 -80.860 1.00 53.38 222 TRP A N 1
ATOM 1637 C CA . TRP A 1 222 ? 60.137 -19.943 -79.417 1.00 53.38 222 TRP A CA 1
ATOM 1638 C C . TRP A 1 222 ? 61.322 -19.291 -78.715 1.00 53.38 222 TRP A C 1
ATOM 1640 O O . TRP A 1 222 ? 62.473 -19.660 -78.953 1.00 53.38 222 TRP A O 1
ATOM 1650 N N . VAL A 1 223 ? 61.029 -18.319 -77.857 1.00 53.31 223 VAL A N 1
ATOM 1651 C CA . VAL A 1 223 ? 62.017 -17.753 -76.944 1.00 53.31 223 VAL A CA 1
ATOM 1652 C C . VAL A 1 223 ? 61.486 -17.950 -75.534 1.00 53.31 223 VAL A C 1
ATOM 1654 O O . VAL A 1 223 ? 60.461 -17.382 -75.149 1.00 53.31 223 VAL A O 1
ATOM 1657 N N . GLU A 1 224 ? 62.175 -18.802 -74.785 1.00 47.78 224 GLU A N 1
ATOM 1658 C CA . GLU A 1 224 ? 61.906 -19.043 -73.374 1.00 47.78 224 GLU A CA 1
ATOM 1659 C C . GLU A 1 224 ? 62.795 -18.130 -72.539 1.00 47.78 224 GLU A C 1
ATOM 1661 O O . GLU A 1 224 ? 64.022 -18.149 -72.660 1.00 47.78 224 GLU A O 1
ATOM 1666 N N . PHE A 1 225 ? 62.168 -17.321 -71.689 1.00 50.59 225 PHE A N 1
ATOM 1667 C CA . PHE A 1 225 ? 62.873 -16.543 -70.684 1.00 50.59 225 PHE A CA 1
ATOM 1668 C C . PHE A 1 225 ? 62.649 -17.199 -69.327 1.00 50.59 225 PHE A C 1
ATOM 1670 O O . PHE A 1 225 ? 61.520 -17.286 -68.837 1.00 50.59 225 PHE A O 1
ATOM 1677 N N . TYR A 1 226 ? 63.743 -17.648 -68.722 1.00 45.12 226 TYR A N 1
ATOM 1678 C CA . TYR A 1 226 ? 63.755 -18.129 -67.350 1.00 45.12 226 TYR A CA 1
ATOM 1679 C C . TYR A 1 226 ? 63.971 -16.937 -66.425 1.00 45.12 226 TYR A C 1
ATOM 1681 O O . TYR A 1 226 ? 64.923 -16.172 -66.589 1.00 45.12 226 TYR A O 1
ATOM 1689 N N . LEU A 1 227 ? 63.067 -16.764 -65.465 1.00 47.12 227 LEU A N 1
ATOM 1690 C CA . LEU A 1 227 ? 63.220 -15.767 -64.418 1.00 47.12 227 LEU A CA 1
ATOM 1691 C C . LEU A 1 227 ? 64.098 -16.388 -63.334 1.00 47.12 227 LEU A C 1
ATOM 1693 O O . LEU A 1 227 ? 63.618 -17.141 -62.489 1.00 47.12 227 LEU A O 1
ATOM 1697 N N . THR A 1 228 ? 65.397 -16.098 -63.355 1.00 41.41 228 THR A N 1
ATOM 1698 C CA . THR A 1 228 ? 66.252 -16.390 -62.203 1.00 41.41 228 THR A CA 1
ATOM 1699 C C . THR A 1 228 ? 65.873 -15.406 -61.104 1.00 41.41 228 THR A C 1
ATOM 1701 O O . THR A 1 228 ? 66.272 -14.242 -61.135 1.00 41.41 228 THR A O 1
ATOM 1704 N N . VAL A 1 229 ? 65.060 -15.849 -60.146 1.00 42.19 229 VAL A N 1
ATOM 1705 C CA . VAL A 1 229 ? 64.851 -15.095 -58.909 1.00 42.19 229 VAL A CA 1
ATOM 1706 C C . VAL A 1 229 ? 66.162 -15.198 -58.135 1.00 42.19 229 VAL A C 1
ATOM 1708 O O . VAL A 1 229 ? 66.462 -16.234 -57.545 1.00 42.19 229 VAL A O 1
ATOM 1711 N N . GLY A 1 230 ? 67.002 -14.166 -58.238 1.00 37.66 230 GLY A N 1
ATOM 1712 C CA . GLY A 1 230 ? 68.144 -14.011 -57.344 1.00 37.66 230 GLY A CA 1
ATOM 1713 C C . GLY A 1 230 ? 67.625 -13.933 -55.911 1.00 37.66 230 GLY A C 1
ATOM 1714 O O . GLY A 1 230 ? 66.681 -13.184 -55.656 1.00 37.66 230 GLY A O 1
ATOM 1715 N N . ALA A 1 231 ? 68.187 -14.768 -55.037 1.00 34.31 231 ALA A N 1
ATOM 1716 C CA . ALA A 1 231 ? 67.936 -14.737 -53.598 1.00 34.31 231 ALA A CA 1
ATOM 1717 C C . ALA A 1 231 ? 68.313 -13.380 -52.987 1.00 34.31 231 ALA A C 1
ATOM 1719 O O . ALA A 1 231 ? 69.277 -12.758 -53.494 1.00 34.31 231 ALA A O 1
#

Mean predicted aligned error: 22.0 Å